Protein AF-A0A453B478-F1 (afdb_monomer)

pLDDT: mean 88.44, std 12.86, range [35.19, 98.25]

InterPro domains:
  IPR011989 Armadillo-like helical [G3DSA:1.25.10.10] (1-272)
  IPR016024 Armadillo-type fold [SSF48371] (8-263)
  IPR040017 Exportin-T [PTHR15952] (1-268)
  IPR045546 Exportin-T, C-terminal domain [PF19282] (1-270)

Structure (mmCIF, N/CA/C/O backbone):
data_AF-A0A453B478-F1
#
_entry.id   AF-A0A453B478-F1
#
loop_
_atom_site.group_PDB
_atom_site.id
_atom_site.type_symbol
_atom_site.label_atom_id
_atom_site.label_alt_id
_atom_site.label_comp_id
_atom_site.label_asym_id
_atom_site.label_entity_id
_atom_site.label_seq_id
_atom_site.pdbx_PDB_ins_code
_atom_site.Cartn_x
_atom_site.Cartn_y
_atom_site.Cartn_z
_atom_site.occupancy
_atom_site.B_iso_or_equiv
_atom_site.auth_seq_id
_atom_site.auth_comp_id
_atom_site.auth_asym_id
_atom_site.auth_atom_id
_atom_site.pdbx_PDB_model_num
ATOM 1 N N . ALA A 1 1 ? -4.319 11.004 20.639 1.00 81.38 1 ALA A N 1
ATOM 2 C CA . ALA A 1 1 ? -4.198 10.958 22.113 1.00 81.38 1 ALA A CA 1
ATOM 3 C C . ALA A 1 1 ? -4.706 9.632 22.678 1.00 81.38 1 ALA A C 1
ATOM 5 O O . ALA A 1 1 ? -3.891 8.879 23.183 1.00 81.38 1 ALA A O 1
ATOM 6 N N . VAL A 1 2 ? -5.995 9.295 22.528 1.00 90.44 2 VAL A N 1
ATOM 7 C CA . VAL A 1 2 ? -6.589 8.065 23.106 1.00 90.44 2 VAL A CA 1
ATOM 8 C C . VAL A 1 2 ? -5.846 6.785 22.712 1.00 90.44 2 VAL A C 1
ATOM 10 O O . VAL A 1 2 ? -5.501 5.998 23.582 1.00 90.44 2 VAL A O 1
ATOM 13 N N . GLY A 1 3 ? -5.526 6.610 21.425 1.00 92.38 3 GLY A N 1
ATOM 14 C CA . GLY A 1 3 ? -4.750 5.454 20.970 1.00 92.38 3 GLY A CA 1
ATOM 15 C C . GLY A 1 3 ? -3.412 5.304 21.696 1.00 92.38 3 GLY A C 1
ATOM 16 O O . GLY A 1 3 ? -3.072 4.208 22.120 1.00 92.38 3 GLY A O 1
ATOM 17 N N . LEU A 1 4 ? -2.676 6.408 21.876 1.00 93.06 4 LEU A N 1
ATOM 18 C CA . LEU A 1 4 ? -1.389 6.405 22.580 1.00 93.06 4 LEU A CA 1
ATOM 19 C C . LEU A 1 4 ? -1.569 6.008 24.043 1.00 93.06 4 LEU A C 1
ATOM 21 O O . LEU A 1 4 ? -0.833 5.164 24.523 1.00 93.06 4 LEU A O 1
ATOM 25 N N . LEU A 1 5 ? -2.579 6.556 24.725 1.00 93.62 5 LEU A N 1
ATOM 26 C CA . LEU A 1 5 ? -2.870 6.209 26.119 1.00 93.62 5 LEU A CA 1
ATOM 27 C C . LEU A 1 5 ? -3.166 4.716 26.300 1.00 93.62 5 LEU A C 1
ATOM 29 O O . LEU A 1 5 ? -2.725 4.122 27.275 1.00 93.62 5 LEU A O 1
ATOM 33 N N . ILE A 1 6 ? -3.894 4.111 25.359 1.00 93.06 6 ILE A N 1
ATOM 34 C CA . ILE A 1 6 ? -4.205 2.677 25.395 1.00 93.06 6 ILE A CA 1
ATOM 35 C C . ILE A 1 6 ? -2.973 1.840 25.033 1.00 93.06 6 ILE A C 1
ATOM 37 O O . ILE A 1 6 ? -2.771 0.779 25.614 1.00 93.06 6 ILE A O 1
ATOM 41 N N . GLY A 1 7 ? -2.150 2.300 24.089 1.00 90.44 7 GLY A N 1
ATOM 42 C CA . GLY A 1 7 ? -0.980 1.575 23.587 1.00 90.44 7 GLY A CA 1
ATOM 43 C C . GLY A 1 7 ? 0.233 1.542 24.525 1.00 90.44 7 GLY A C 1
ATOM 44 O O . GLY A 1 7 ? 1.194 0.841 24.229 1.00 90.44 7 GLY A O 1
ATOM 45 N N . ILE A 1 8 ? 0.202 2.266 25.646 1.00 91.75 8 ILE A N 1
ATOM 46 C CA . ILE A 1 8 ? 1.248 2.251 26.682 1.00 91.75 8 ILE A CA 1
ATOM 47 C C . ILE A 1 8 ? 1.262 0.882 27.393 1.00 91.75 8 ILE A C 1
ATOM 49 O O . ILE A 1 8 ? 0.208 0.369 27.776 1.00 91.75 8 ILE A O 1
ATOM 53 N N . GLU A 1 9 ? 2.441 0.272 27.564 1.00 87.31 9 GLU A N 1
ATOM 54 C CA . GLU A 1 9 ? 2.587 -1.103 28.084 1.00 87.31 9 GLU A CA 1
ATOM 55 C C . GLU A 1 9 ? 2.244 -1.234 29.578 1.00 87.31 9 GLU A C 1
ATOM 57 O O . GLU A 1 9 ? 1.864 -2.314 30.033 1.00 87.31 9 GLU A O 1
ATOM 62 N N . GLU A 1 10 ? 2.311 -0.132 30.323 1.00 90.38 10 GLU A N 1
ATOM 63 C CA . GLU A 1 10 ? 1.945 -0.016 31.735 1.00 90.38 10 GLU A CA 1
ATOM 64 C C . GLU A 1 10 ? 0.441 -0.227 31.976 1.00 90.38 10 GLU A C 1
ATOM 66 O O . GLU A 1 10 ? 0.019 -0.534 33.094 1.00 90.38 10 GLU A O 1
ATOM 71 N N . VAL A 1 11 ? -0.391 -0.090 30.938 1.00 91.00 11 VAL A N 1
ATOM 72 C CA . VAL A 1 11 ? -1.811 -0.439 31.017 1.00 91.00 11 VAL A CA 1
ATOM 73 C C . VAL A 1 11 ? -1.951 -1.962 30.992 1.00 91.00 11 VAL A C 1
ATOM 75 O O . VAL A 1 11 ? -1.422 -2.644 30.111 1.00 91.00 11 VAL A O 1
ATOM 78 N N . SER A 1 12 ? -2.704 -2.514 31.951 1.00 93.94 12 SER A N 1
ATOM 79 C CA . SER A 1 12 ? -2.909 -3.964 32.025 1.00 93.94 12 SER A CA 1
ATOM 80 C C . SER A 1 12 ? -3.562 -4.500 30.738 1.00 93.94 12 SER A C 1
ATOM 82 O O . SER A 1 12 ? -4.408 -3.811 30.153 1.00 93.94 12 SER A O 1
ATOM 84 N N . PRO A 1 13 ? -3.208 -5.719 30.290 1.00 93.44 13 PRO A N 1
ATOM 85 C CA . PRO A 1 13 ? -3.723 -6.280 29.038 1.00 93.44 13 PRO A CA 1
ATOM 86 C C . PRO A 1 13 ? -5.254 -6.281 28.974 1.00 93.44 13 PRO A C 1
ATOM 88 O O . PRO A 1 13 ? -5.836 -5.934 27.948 1.00 93.44 13 PRO A O 1
ATOM 91 N N . GLU A 1 14 ? -5.914 -6.612 30.082 1.00 94.75 14 GLU A N 1
ATOM 92 C CA . GLU A 1 14 ? -7.373 -6.673 30.186 1.00 94.75 14 GLU A CA 1
ATOM 93 C C . GLU A 1 14 ? -7.994 -5.291 29.979 1.00 94.75 14 GLU A C 1
ATOM 95 O O . GLU A 1 14 ? -8.969 -5.153 29.240 1.00 94.75 14 GLU A O 1
ATOM 100 N N . LYS A 1 15 ? -7.397 -4.250 30.575 1.00 95.06 15 LYS A N 1
ATOM 101 C CA . LYS A 1 15 ? -7.851 -2.865 30.410 1.00 95.06 15 LYS A CA 1
ATOM 102 C C . LYS A 1 15 ? -7.620 -2.367 28.988 1.00 95.06 15 LYS A C 1
ATOM 104 O O . LYS A 1 15 ? -8.507 -1.721 28.438 1.00 95.06 15 LYS A O 1
ATOM 109 N N . GLN A 1 16 ? -6.482 -2.695 28.368 1.00 95.50 16 GLN A N 1
ATOM 110 C CA . GLN A 1 16 ? -6.223 -2.341 26.967 1.00 95.50 16 GLN A CA 1
ATOM 111 C C . GLN A 1 16 ? -7.294 -2.937 26.049 1.00 95.50 16 GLN A C 1
ATOM 113 O O . GLN A 1 16 ? -7.889 -2.216 25.249 1.00 95.50 16 GLN A O 1
ATOM 118 N N . VAL A 1 17 ? -7.585 -4.232 26.209 1.00 96.00 17 VAL A N 1
ATOM 119 C CA . VAL A 1 17 ? -8.617 -4.931 25.432 1.00 96.00 17 VAL A CA 1
ATOM 120 C C . VAL A 1 17 ? -9.999 -4.339 25.699 1.00 96.00 17 VAL A C 1
ATOM 122 O O . VAL A 1 17 ? -10.728 -4.068 24.747 1.00 96.00 17 VAL A O 1
ATOM 125 N N . GLN A 1 18 ? -10.360 -4.082 26.957 1.00 96.62 18 GLN A N 1
ATOM 126 C CA . GLN A 1 18 ? -11.656 -3.501 27.314 1.00 96.62 18 GLN A CA 1
ATOM 127 C C . GLN A 1 18 ? -11.847 -2.108 26.697 1.00 96.62 18 GLN A C 1
ATOM 129 O O . GLN A 1 18 ? -12.858 -1.861 26.038 1.00 96.62 18 GLN A O 1
ATOM 134 N N . CYS A 1 19 ? -10.870 -1.210 26.863 1.00 95.69 19 CYS A N 1
ATOM 135 C CA . CYS A 1 19 ? -10.918 0.139 26.302 1.00 95.69 19 CYS A CA 1
ATOM 136 C C . CYS A 1 19 ? -10.959 0.111 24.774 1.00 95.69 19 CYS A C 1
ATOM 138 O O . CYS A 1 19 ? -11.755 0.823 24.163 1.00 95.69 19 CYS A O 1
ATOM 140 N N . LEU A 1 20 ? -10.131 -0.728 24.150 1.00 96.50 20 LEU A N 1
ATOM 141 C CA . LEU A 1 20 ? -10.102 -0.838 22.700 1.00 96.50 20 LEU A CA 1
ATOM 142 C C . LEU A 1 20 ? -11.411 -1.426 22.158 1.00 96.50 20 LEU A C 1
ATOM 144 O O . LEU A 1 20 ? -11.916 -0.942 21.154 1.00 96.50 20 LEU A O 1
ATOM 148 N N . THR A 1 21 ? -12.011 -2.399 22.847 1.00 96.50 21 THR A N 1
ATOM 149 C CA . THR A 1 21 ? -13.313 -2.982 22.475 1.00 96.50 21 THR A CA 1
ATOM 150 C C . THR A 1 21 ? -14.411 -1.924 22.527 1.00 96.50 21 THR A C 1
ATOM 152 O O . THR A 1 21 ? -15.192 -1.795 21.586 1.00 96.50 21 THR A O 1
ATOM 155 N N . ALA A 1 22 ? -14.434 -1.125 23.598 1.00 96.31 22 ALA A N 1
ATOM 156 C CA . ALA A 1 22 ? -15.396 -0.041 23.773 1.00 96.31 22 ALA A CA 1
ATOM 157 C C . ALA A 1 22 ? -15.268 1.062 22.706 1.00 96.31 22 ALA A C 1
ATOM 159 O O . ALA A 1 22 ? -16.231 1.784 22.467 1.00 96.31 22 ALA A O 1
ATOM 160 N N . LEU A 1 23 ? -14.105 1.188 22.056 1.00 95.94 23 LEU A N 1
ATOM 161 C CA . LEU A 1 23 ? -13.869 2.152 20.979 1.00 95.94 23 LEU A CA 1
ATOM 162 C C . LEU A 1 23 ? -14.109 1.567 19.585 1.00 95.94 23 LEU A C 1
ATOM 164 O O . LEU A 1 23 ? -14.777 2.197 18.770 1.00 95.94 23 LEU A O 1
ATOM 168 N N . LEU A 1 24 ? -13.557 0.388 19.290 1.00 97.12 24 LEU A N 1
ATOM 169 C CA . LEU A 1 24 ? -13.604 -0.193 17.948 1.00 97.12 24 LEU A CA 1
ATOM 170 C C . LEU A 1 24 ? -14.996 -0.724 17.608 1.00 97.12 24 LEU A C 1
ATOM 172 O O . LEU A 1 24 ? -15.489 -0.440 16.521 1.00 97.12 24 LEU A O 1
ATOM 176 N N . ASN A 1 25 ? -15.656 -1.443 18.523 1.00 96.69 25 ASN A N 1
ATOM 177 C CA . ASN A 1 25 ? -16.927 -2.102 18.207 1.00 96.69 25 ASN A CA 1
ATOM 178 C C . ASN A 1 25 ? -18.025 -1.112 17.782 1.00 96.69 25 ASN A C 1
ATOM 180 O O . ASN A 1 25 ? -18.650 -1.352 16.750 1.00 96.69 25 ASN A O 1
ATOM 184 N N . PRO A 1 26 ? -18.258 0.017 18.486 1.00 97.75 26 PRO A N 1
ATOM 185 C CA . PRO A 1 26 ? -19.281 0.971 18.060 1.00 97.75 26 PRO A CA 1
ATOM 186 C C . PRO A 1 26 ? -18.978 1.616 16.704 1.00 97.75 26 PRO A C 1
ATOM 188 O O . PRO A 1 26 ? -19.903 1.945 15.966 1.00 97.75 26 PRO A O 1
ATOM 191 N N . LEU A 1 27 ? -17.700 1.816 16.370 1.00 97.69 27 LEU A N 1
ATOM 192 C CA . LEU A 1 27 ? -17.285 2.380 15.085 1.00 97.69 27 LEU A CA 1
ATOM 193 C C . LEU A 1 27 ? -17.453 1.362 13.948 1.00 97.69 27 LEU A C 1
ATOM 195 O O . LEU A 1 27 ? -17.975 1.716 12.892 1.00 97.69 27 LEU A O 1
ATOM 199 N N . CYS A 1 28 ? -17.085 0.098 14.178 1.00 97.75 28 CYS A N 1
ATOM 200 C CA . CYS A 1 28 ? -17.312 -0.989 13.225 1.00 97.75 28 CYS A CA 1
ATOM 201 C C . CYS A 1 28 ? -18.808 -1.200 12.952 1.00 97.75 28 CYS A C 1
ATOM 203 O O . CYS A 1 28 ? -19.215 -1.192 11.796 1.00 97.75 28 CYS A O 1
ATOM 205 N N . HIS A 1 29 ? -19.642 -1.286 13.994 1.00 96.88 29 HIS A N 1
ATOM 206 C CA . HIS A 1 29 ? -21.091 -1.443 13.822 1.00 96.88 29 HIS A CA 1
ATOM 207 C C . HIS A 1 29 ? -21.725 -0.264 13.068 1.00 96.88 29 HIS A C 1
ATOM 209 O O . HIS A 1 29 ? -22.672 -0.447 12.305 1.00 96.88 29 HIS A O 1
ATOM 215 N N . GLN A 1 30 ? -21.215 0.958 13.262 1.00 96.00 30 GLN A N 1
ATOM 216 C CA . GLN A 1 30 ? -21.670 2.111 12.486 1.00 96.00 30 GLN A CA 1
ATOM 217 C C . GLN A 1 30 ? -21.304 1.983 11.008 1.00 96.00 30 GLN A C 1
ATOM 219 O O . GLN A 1 30 ? -22.154 2.271 10.173 1.00 96.00 30 GLN A O 1
ATOM 224 N N . ILE A 1 31 ? -20.093 1.522 10.672 1.00 96.19 31 ILE A N 1
ATOM 225 C CA . ILE A 1 31 ? -19.731 1.222 9.278 1.00 96.19 31 ILE A CA 1
ATOM 226 C C . ILE A 1 31 ? -20.702 0.197 8.690 1.00 96.19 31 ILE A C 1
ATOM 228 O O . ILE A 1 31 ? -21.293 0.468 7.652 1.00 96.19 31 ILE A O 1
ATOM 232 N N . GLU A 1 32 ? -20.910 -0.936 9.359 1.00 95.00 32 GLU A N 1
ATOM 233 C CA . GLU A 1 32 ? -21.768 -2.022 8.868 1.00 95.00 32 GLU A CA 1
ATOM 234 C C . GLU A 1 32 ? -23.216 -1.553 8.652 1.00 95.00 32 GLU A C 1
ATOM 236 O O . GLU A 1 32 ? -23.801 -1.787 7.595 1.00 95.00 32 GLU A O 1
ATOM 241 N N . SER A 1 33 ? -23.777 -0.795 9.599 1.00 92.88 33 SER A N 1
ATOM 242 C CA . SER A 1 33 ? -25.108 -0.184 9.469 1.00 92.88 33 SER A CA 1
ATOM 243 C C . SER A 1 33 ? -25.181 0.801 8.292 1.00 92.88 33 SER A C 1
ATOM 245 O O . SER A 1 33 ? -26.098 0.752 7.465 1.00 92.88 33 SER A O 1
ATOM 247 N N . LEU A 1 34 ? -24.160 1.655 8.157 1.00 91.44 34 LEU A N 1
ATOM 248 C CA . LEU A 1 34 ? -24.007 2.594 7.047 1.00 91.44 34 LEU A CA 1
ATOM 249 C C . LEU A 1 34 ? -23.566 1.926 5.739 1.00 91.44 34 LEU A C 1
ATOM 251 O O . LEU A 1 34 ? -23.485 2.627 4.734 1.00 91.44 34 LEU A O 1
ATOM 255 N N . VAL A 1 35 ? -23.332 0.621 5.690 1.00 89.56 35 VAL A N 1
ATOM 256 C CA . VAL A 1 35 ? -23.177 -0.150 4.451 1.00 89.56 35 VAL A CA 1
ATOM 257 C C . VAL A 1 35 ? -24.520 -0.779 4.083 1.00 89.56 35 VAL A C 1
ATOM 259 O O . VAL A 1 35 ? -25.037 -0.506 3.002 1.00 89.56 35 VAL A O 1
ATOM 262 N N . MET A 1 36 ? -25.159 -1.487 5.019 1.00 84.06 36 MET A N 1
ATOM 263 C CA . MET A 1 36 ? -26.434 -2.189 4.801 1.00 84.06 36 MET A CA 1
ATOM 264 C C . MET A 1 36 ? -27.553 -1.286 4.268 1.00 84.06 36 MET A C 1
ATOM 266 O O . MET A 1 36 ? -28.319 -1.684 3.398 1.00 84.06 36 MET A O 1
ATOM 270 N N . GLY A 1 37 ? -27.645 -0.036 4.728 1.00 68.19 37 GLY A N 1
ATOM 271 C CA . GLY A 1 37 ? -28.682 0.883 4.245 1.00 68.19 37 GLY A CA 1
ATOM 272 C C . GLY A 1 37 ? -28.454 1.457 2.834 1.00 68.19 37 GLY A C 1
ATOM 273 O O . GLY A 1 37 ? -29.112 2.432 2.489 1.00 68.19 37 GLY A O 1
ATOM 274 N N . ALA A 1 38 ? -27.416 1.041 2.085 1.00 59.91 38 ALA A N 1
ATOM 275 C CA . ALA A 1 38 ? -26.958 1.721 0.854 1.00 59.91 38 ALA A CA 1
ATOM 276 C C . ALA A 1 38 ? -27.281 0.996 -0.450 1.00 59.91 38 ALA A C 1
ATOM 278 O O . ALA A 1 38 ? -27.210 1.628 -1.505 1.00 59.91 38 ALA A O 1
ATOM 279 N N . GLU A 1 39 ? -27.631 -0.289 -0.393 1.00 56.25 39 GLU A N 1
ATOM 280 C CA . GLU A 1 39 ? -27.805 -1.129 -1.588 1.00 56.25 39 GLU A CA 1
ATOM 281 C C . GLU A 1 39 ? -28.872 -0.589 -2.568 1.00 56.25 39 GLU A C 1
ATOM 283 O O . GLU A 1 39 ? -28.919 -1.011 -3.718 1.00 56.25 39 GLU A O 1
ATOM 288 N N . ALA A 1 40 ? -29.685 0.393 -2.157 1.00 52.34 40 ALA A N 1
ATOM 289 C CA . ALA A 1 40 ? -30.765 0.962 -2.957 1.00 52.34 40 ALA A CA 1
ATOM 290 C C . ALA A 1 40 ? -30.436 2.242 -3.764 1.00 52.34 40 ALA A C 1
ATOM 292 O O . ALA A 1 40 ? -31.180 2.529 -4.699 1.00 52.34 40 ALA A O 1
ATOM 293 N N . GLN A 1 41 ? -29.410 3.048 -3.431 1.00 53.06 41 GLN A N 1
ATOM 294 C CA . GLN A 1 41 ? -29.287 4.415 -4.009 1.00 53.06 41 GLN A CA 1
ATOM 295 C C . GLN A 1 41 ? -27.884 4.894 -4.421 1.00 53.06 41 GLN A C 1
ATOM 297 O O . GLN A 1 41 ? -27.764 5.981 -4.983 1.00 53.06 41 GLN A O 1
ATOM 302 N N . GLY A 1 42 ? -26.825 4.105 -4.229 1.00 68.56 42 GLY A N 1
ATOM 303 C CA . GLY A 1 42 ? -25.461 4.612 -4.427 1.00 68.56 42 GLY A CA 1
ATOM 304 C C . GLY A 1 42 ? -25.095 5.688 -3.391 1.00 68.56 42 GLY A C 1
ATOM 305 O O . GLY A 1 42 ? -25.941 6.175 -2.641 1.00 68.56 42 G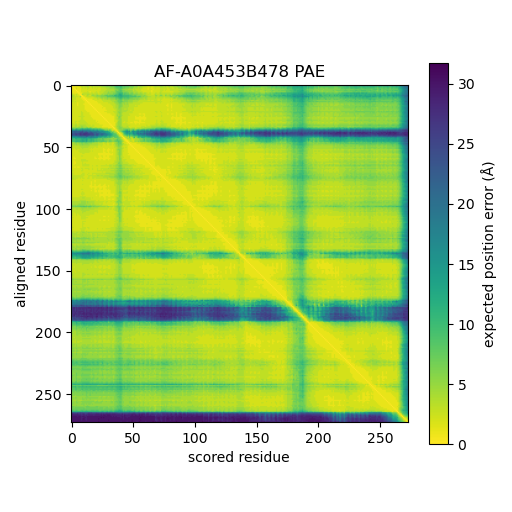LY A O 1
ATOM 306 N N . LEU A 1 43 ? -23.808 6.023 -3.282 1.00 82.06 43 LEU A N 1
ATOM 307 C CA . LEU A 1 43 ? -23.316 6.967 -2.275 1.00 82.06 43 LEU A CA 1
ATOM 308 C C . LEU A 1 43 ? -22.712 8.198 -2.948 1.00 82.06 43 LEU A C 1
ATOM 310 O O . LEU A 1 43 ? -21.660 8.107 -3.574 1.00 82.06 43 LEU A O 1
ATOM 314 N N . GLU A 1 44 ? -23.368 9.346 -2.793 1.00 84.06 44 GLU A N 1
ATOM 315 C CA . GLU A 1 44 ? -22.822 10.633 -3.228 1.00 84.06 44 GLU A CA 1
ATOM 316 C C . GLU A 1 44 ? -21.691 11.075 -2.286 1.00 84.06 44 GLU A C 1
ATOM 318 O O . GLU A 1 44 ? -21.826 10.989 -1.060 1.00 84.06 44 GLU A O 1
ATOM 323 N N . GLU A 1 45 ? -20.577 11.562 -2.842 1.00 84.06 45 GLU A N 1
ATOM 324 C CA . GLU A 1 45 ? -19.372 11.908 -2.070 1.00 84.06 45 GLU A CA 1
ATOM 325 C C . GLU A 1 45 ? -19.608 13.025 -1.041 1.00 84.06 45 GLU A C 1
ATOM 327 O O . GLU A 1 45 ? -19.007 13.022 0.033 1.00 84.06 45 GLU A O 1
ATOM 332 N N . SER A 1 46 ? -20.503 13.962 -1.359 1.00 85.06 46 SER A N 1
ATOM 333 C CA . SER A 1 46 ? -20.891 15.104 -0.521 1.00 85.06 46 SER A CA 1
ATOM 334 C C . SER A 1 46 ? -21.927 14.741 0.551 1.00 85.06 46 SER A C 1
ATOM 336 O O . SER A 1 46 ? -22.239 15.561 1.418 1.00 85.06 46 SER A O 1
ATOM 338 N N . SER A 1 47 ? -22.481 13.524 0.502 1.00 90.25 47 SER A N 1
ATOM 339 C CA . SER A 1 47 ? -23.570 13.135 1.390 1.00 90.25 47 SER A CA 1
ATOM 340 C C . SER A 1 47 ? -23.109 13.097 2.854 1.00 90.25 47 SER A C 1
ATOM 342 O O . SER A 1 47 ? -21.984 12.673 3.147 1.00 90.25 47 SER A O 1
ATOM 344 N N . PRO A 1 48 ? -23.989 13.439 3.817 1.00 89.50 48 PRO A N 1
ATOM 345 C CA . PRO A 1 48 ? -23.685 13.304 5.242 1.00 89.50 48 PRO A CA 1
ATOM 346 C C . PRO A 1 48 ? -23.189 11.900 5.607 1.00 89.50 48 PRO A C 1
ATOM 348 O O . PRO A 1 48 ? -22.291 11.751 6.429 1.00 89.50 48 PRO A O 1
ATOM 351 N N . ARG A 1 49 ? -23.719 10.873 4.933 1.00 90.44 49 ARG A N 1
ATOM 352 C CA . ARG A 1 49 ? -23.316 9.474 5.094 1.00 90.44 49 ARG A CA 1
ATOM 353 C C . ARG A 1 49 ? -21.869 9.224 4.677 1.00 90.44 49 ARG A C 1
ATOM 355 O O . ARG A 1 49 ? -21.132 8.590 5.430 1.00 90.44 49 ARG A O 1
ATOM 362 N N . ALA A 1 50 ? -21.455 9.724 3.512 1.00 91.75 50 ALA A N 1
ATOM 363 C CA . ALA A 1 50 ? -20.071 9.614 3.060 1.00 91.75 50 ALA A CA 1
ATOM 364 C C . ALA A 1 50 ? -19.123 10.327 4.032 1.00 91.75 50 ALA A C 1
ATOM 366 O O . ALA A 1 50 ? -18.103 9.762 4.428 1.00 91.75 50 ALA A O 1
ATOM 367 N N . ILE A 1 51 ? -19.503 11.520 4.498 1.00 93.25 51 ILE A N 1
ATOM 368 C CA . ILE A 1 51 ? -18.738 12.283 5.491 1.00 93.25 51 ILE A CA 1
ATOM 369 C C . ILE A 1 51 ? -18.609 11.504 6.808 1.00 93.25 51 ILE A C 1
ATOM 371 O O . ILE A 1 51 ? -17.509 11.417 7.356 1.00 93.25 51 ILE A O 1
ATOM 375 N N . SER A 1 52 ? -19.686 10.886 7.302 1.00 94.88 52 SER A N 1
ATOM 376 C CA . SER A 1 52 ? -19.635 10.046 8.504 1.00 94.88 52 SER A CA 1
ATOM 377 C C . SER A 1 52 ? -18.703 8.847 8.331 1.00 94.88 52 SER A C 1
ATOM 379 O O . SER A 1 52 ? -17.855 8.611 9.190 1.00 94.88 52 SER A O 1
ATOM 381 N N . LEU A 1 53 ? -18.787 8.125 7.208 1.00 96.44 53 LEU A N 1
ATOM 382 C CA . LEU A 1 53 ? -17.886 7.004 6.915 1.00 96.44 53 LEU A CA 1
ATOM 383 C C . LEU A 1 53 ? -16.417 7.451 6.884 1.00 96.44 53 LEU A C 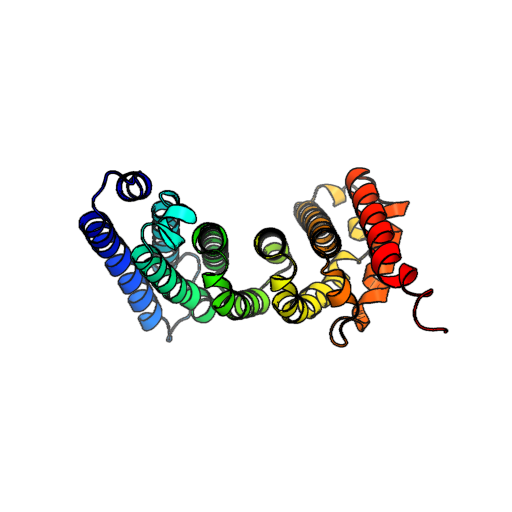1
ATOM 385 O O . LEU A 1 53 ? -15.564 6.819 7.508 1.00 96.44 53 LEU A O 1
ATOM 389 N N . LEU A 1 54 ? -16.126 8.579 6.230 1.00 95.75 54 LEU A N 1
ATOM 390 C CA . LEU A 1 54 ? -14.788 9.175 6.201 1.00 95.75 54 LEU A CA 1
ATOM 391 C C . LEU A 1 54 ? -14.268 9.470 7.609 1.00 95.75 54 LEU A C 1
ATOM 393 O O . LEU A 1 54 ? -13.137 9.111 7.941 1.00 95.75 54 LEU A O 1
ATOM 397 N N . GLN A 1 55 ? -15.086 10.113 8.442 1.00 96.81 55 GLN A N 1
ATOM 398 C CA . GLN A 1 55 ? -14.720 10.466 9.812 1.00 96.81 55 GLN A CA 1
ATOM 399 C C . GLN A 1 55 ? -14.480 9.228 10.677 1.00 96.81 55 GLN A C 1
ATOM 401 O O . GLN A 1 55 ? -13.518 9.212 11.447 1.00 96.81 55 GLN A O 1
ATOM 406 N N . ILE A 1 56 ? -15.288 8.176 10.517 1.00 98.00 56 ILE A N 1
ATOM 407 C CA . ILE A 1 56 ? -15.102 6.914 11.238 1.00 98.00 56 ILE A CA 1
ATOM 408 C C . ILE A 1 56 ? -13.769 6.266 10.847 1.00 98.00 56 ILE A C 1
ATOM 410 O O . ILE A 1 56 ? -12.977 5.933 11.729 1.00 98.00 56 ILE A O 1
ATOM 414 N N . VAL A 1 57 ? -13.463 6.146 9.548 1.00 98.19 57 VAL A N 1
ATOM 415 C CA . VAL A 1 57 ? -12.186 5.568 9.085 1.00 98.19 57 VAL A CA 1
ATOM 416 C C . VAL A 1 57 ? -10.995 6.394 9.584 1.00 98.19 57 VAL A C 1
ATOM 418 O O . VAL A 1 57 ? -9.990 5.836 10.028 1.0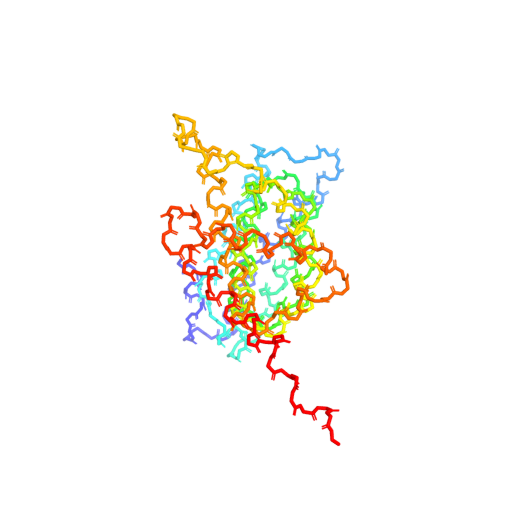0 98.19 57 VAL A O 1
ATOM 421 N N . VAL A 1 58 ? -11.106 7.727 9.587 1.00 97.81 58 VAL A N 1
ATOM 422 C CA . VAL A 1 58 ? -10.076 8.614 10.153 1.00 97.81 58 VAL A CA 1
ATOM 423 C C . VAL A 1 58 ? -9.907 8.385 11.656 1.00 97.81 58 VAL A C 1
ATOM 425 O O . VAL A 1 58 ? -8.772 8.290 12.125 1.00 97.81 58 VAL A O 1
ATOM 428 N N . ALA A 1 59 ? -10.998 8.267 12.413 1.00 97.69 59 ALA A N 1
ATOM 429 C CA . ALA A 1 59 ? -10.951 8.006 13.848 1.00 97.69 59 ALA A CA 1
ATOM 430 C C . ALA A 1 59 ? -10.279 6.660 14.150 1.00 97.69 59 ALA A C 1
ATOM 432 O O . ALA A 1 59 ? -9.358 6.611 14.970 1.00 97.69 59 ALA A O 1
ATOM 433 N N . LEU A 1 60 ? -10.664 5.598 13.433 1.00 98.19 60 LEU A N 1
ATOM 434 C CA . LEU A 1 60 ? -10.031 4.281 13.522 1.00 98.19 60 LEU A CA 1
ATOM 435 C C . LEU A 1 60 ? -8.529 4.379 13.241 1.00 98.19 60 LEU A C 1
ATOM 437 O O . LEU A 1 60 ? -7.717 3.940 14.056 1.00 98.19 60 LEU A O 1
ATOM 441 N N . ASN A 1 61 ? -8.137 5.042 12.149 1.00 97.44 61 ASN A N 1
ATOM 442 C CA . ASN A 1 61 ? -6.728 5.236 11.818 1.00 97.44 61 ASN A CA 1
ATOM 443 C C . ASN A 1 61 ? -5.974 5.963 12.949 1.00 97.44 61 ASN A C 1
ATOM 445 O O . ASN A 1 61 ? -4.931 5.502 13.412 1.00 97.44 61 ASN A O 1
ATOM 449 N N . MET A 1 62 ? -6.531 7.054 13.482 1.00 96.12 62 MET A N 1
ATOM 450 C CA . MET A 1 62 ? -5.912 7.819 14.571 1.00 96.12 62 MET A CA 1
ATOM 451 C C . MET A 1 62 ? -5.776 7.029 15.877 1.00 96.12 62 MET A C 1
ATOM 453 O O . MET A 1 62 ? -4.787 7.211 16.589 1.00 96.12 62 MET A O 1
ATOM 457 N N . VAL A 1 63 ? -6.725 6.145 16.201 1.00 96.44 63 VAL A N 1
ATOM 458 C CA . VAL A 1 63 ? -6.600 5.233 17.350 1.00 96.44 63 VAL A CA 1
ATOM 459 C C . VAL A 1 63 ? -5.437 4.268 17.126 1.00 96.44 63 VAL A C 1
ATOM 461 O O . VAL A 1 63 ? -4.593 4.100 18.006 1.00 96.44 63 VAL A O 1
ATOM 464 N N . THR A 1 64 ? -5.322 3.695 15.927 1.00 96.81 64 THR A N 1
ATOM 465 C CA . THR A 1 64 ? -4.280 2.700 15.631 1.00 96.81 64 THR A CA 1
ATOM 466 C C . THR A 1 64 ? -2.862 3.270 15.637 1.00 96.81 64 THR A C 1
ATOM 468 O O . THR A 1 64 ? -1.910 2.519 15.845 1.00 96.81 64 THR A O 1
ATOM 471 N N . LYS A 1 65 ? -2.686 4.594 15.499 1.00 95.12 65 LYS A N 1
ATOM 472 C CA . LYS A 1 65 ? -1.384 5.280 15.653 1.00 95.12 65 LYS A CA 1
ATOM 473 C C . LYS A 1 65 ? -0.748 5.116 17.037 1.00 95.12 65 LYS A C 1
ATOM 475 O O . LYS A 1 65 ? 0.442 5.354 17.180 1.00 95.12 65 LYS A O 1
ATOM 480 N N . GLY A 1 66 ? -1.522 4.710 18.041 1.00 95.38 66 GLY A N 1
ATOM 481 C CA . GLY A 1 66 ? -1.010 4.443 19.383 1.00 95.38 66 GLY A CA 1
ATOM 482 C C . GLY A 1 66 ? -0.262 3.127 19.561 1.00 95.38 66 GLY A C 1
ATOM 483 O O . GLY A 1 66 ? 0.364 2.923 20.592 1.00 95.38 66 GLY A O 1
ATOM 484 N N . PHE A 1 67 ? -0.342 2.233 18.581 1.00 96.56 67 PHE A N 1
ATOM 485 C CA . PHE A 1 67 ? 0.179 0.876 18.685 1.00 96.56 67 PHE A CA 1
ATOM 486 C C . PHE A 1 67 ? 1.456 0.706 17.859 1.00 96.56 67 PHE A C 1
ATOM 488 O O . PHE A 1 67 ? 1.794 1.536 17.024 1.00 96.56 67 PHE A O 1
ATOM 495 N N . ASN A 1 68 ? 2.191 -0.376 18.062 1.00 95.81 68 ASN A N 1
ATOM 496 C CA . ASN A 1 68 ? 3.311 -0.741 17.199 1.00 95.81 68 ASN A CA 1
ATOM 497 C C . ASN A 1 68 ? 3.292 -2.251 16.957 1.00 95.81 68 ASN A C 1
ATOM 499 O O . ASN A 1 68 ? 2.589 -2.985 17.654 1.00 95.81 68 ASN A O 1
ATOM 503 N N . GLU A 1 69 ? 4.053 -2.710 15.967 1.00 96.75 69 GLU A N 1
ATOM 504 C CA . GLU A 1 69 ? 4.047 -4.116 15.563 1.00 96.75 69 GLU A CA 1
ATOM 505 C C . GLU A 1 69 ? 4.432 -5.062 16.699 1.00 96.75 69 GLU A C 1
ATOM 507 O O . GLU A 1 69 ? 3.743 -6.049 16.936 1.00 96.75 69 GLU A O 1
ATOM 512 N N . ARG A 1 70 ? 5.477 -4.735 17.468 1.00 96.12 70 ARG A N 1
ATOM 513 C CA . ARG A 1 70 ? 5.907 -5.552 18.610 1.00 96.12 70 ARG A CA 1
ATOM 514 C C . ARG A 1 70 ? 4.782 -5.713 19.631 1.00 96.12 70 ARG A C 1
ATOM 516 O O . ARG A 1 70 ? 4.503 -6.829 20.063 1.00 96.12 70 ARG A O 1
ATOM 523 N N . LEU A 1 71 ? 4.128 -4.616 20.002 1.00 94.81 71 LEU A N 1
ATOM 524 C CA . LEU A 1 71 ? 3.035 -4.636 20.966 1.00 94.81 71 LEU A CA 1
ATOM 525 C C . LEU A 1 71 ? 1.892 -5.525 20.475 1.00 94.81 71 LEU A C 1
ATOM 527 O O . LEU A 1 71 ? 1.408 -6.373 21.214 1.00 94.81 71 LEU A O 1
ATOM 531 N N . VAL A 1 72 ? 1.472 -5.334 19.228 1.00 96.44 72 VAL A N 1
ATOM 532 C CA . VAL A 1 72 ? 0.257 -5.939 18.674 1.00 96.44 72 VAL A CA 1
ATOM 533 C C . VAL A 1 72 ? 0.464 -7.396 18.265 1.00 96.44 72 VAL A C 1
ATOM 535 O O . VAL A 1 72 ? -0.462 -8.192 18.389 1.00 96.44 72 VAL A O 1
ATOM 538 N N . MET A 1 73 ? 1.666 -7.758 17.814 1.00 95.81 73 MET A N 1
ATOM 539 C CA . MET A 1 73 ? 1.972 -9.095 17.302 1.00 95.81 73 MET A CA 1
ATOM 540 C C . MET A 1 73 ? 2.638 -10.008 18.332 1.00 95.81 73 MET A C 1
ATOM 542 O O . MET A 1 73 ? 2.479 -11.222 18.242 1.00 95.81 73 MET A O 1
ATOM 546 N N . ILE A 1 74 ? 3.372 -9.450 19.301 1.00 94.56 74 ILE A N 1
ATOM 547 C CA . ILE A 1 74 ? 4.161 -10.229 20.267 1.00 94.56 74 ILE A CA 1
ATOM 548 C C . ILE A 1 74 ? 3.594 -10.062 21.676 1.00 94.56 74 ILE A C 1
ATOM 550 O O . ILE A 1 74 ? 3.180 -11.040 22.293 1.00 94.56 74 ILE A O 1
ATOM 554 N N . SER A 1 75 ? 3.548 -8.831 22.191 1.00 94.25 75 SER A N 1
ATOM 555 C CA . SER A 1 75 ? 3.193 -8.590 23.597 1.00 94.25 75 SER A CA 1
ATOM 556 C C . SER A 1 75 ? 1.700 -8.810 23.886 1.00 94.25 75 SER A C 1
ATOM 558 O O . SER A 1 75 ? 1.332 -9.268 24.968 1.00 94.25 75 SER A O 1
ATOM 560 N N . ARG A 1 76 ? 0.826 -8.441 22.941 1.00 94.31 76 ARG A N 1
ATOM 561 C CA . ARG A 1 76 ? -0.639 -8.384 23.089 1.00 94.31 76 ARG A CA 1
ATOM 562 C C . ARG A 1 76 ? -1.357 -8.881 21.816 1.00 94.31 76 ARG A C 1
ATOM 564 O O . ARG A 1 76 ? -2.103 -8.115 21.204 1.00 94.31 76 ARG A O 1
ATOM 571 N N . PRO A 1 77 ? -1.212 -10.160 21.427 1.00 95.38 77 PRO A N 1
ATOM 572 C CA . PRO A 1 77 ? -1.765 -10.695 20.173 1.00 95.38 77 PRO A CA 1
ATOM 573 C C . PRO A 1 77 ? -3.288 -10.531 20.036 1.00 95.38 77 PRO A C 1
ATOM 575 O O . PRO A 1 77 ? -3.799 -10.359 18.930 1.00 95.38 77 PRO A O 1
ATOM 578 N N . THR A 1 78 ? -4.028 -10.510 21.148 1.00 96.25 78 THR A N 1
ATOM 579 C CA . THR A 1 78 ? -5.476 -10.242 21.154 1.00 96.25 78 THR A CA 1
ATOM 580 C C . THR A 1 78 ? -5.816 -8.886 20.532 1.00 96.25 78 THR A C 1
ATOM 582 O O . THR A 1 78 ? -6.799 -8.779 19.801 1.00 96.25 78 THR A O 1
ATOM 585 N N . ILE A 1 79 ? -4.983 -7.862 20.754 1.00 96.69 79 ILE A N 1
ATOM 586 C CA . ILE A 1 79 ? -5.143 -6.547 20.121 1.00 96.69 79 ILE A CA 1
ATOM 587 C C . ILE A 1 79 ? -4.955 -6.673 18.605 1.00 96.69 79 ILE A C 1
ATOM 589 O O . ILE A 1 79 ? -5.746 -6.114 17.850 1.00 96.69 79 ILE A O 1
ATOM 593 N N . GLY A 1 80 ? -3.978 -7.461 18.145 1.00 96.81 80 GLY A N 1
ATOM 594 C CA . GLY A 1 80 ? -3.770 -7.722 16.716 1.00 96.81 80 GLY A CA 1
ATOM 595 C C . GLY A 1 80 ? -4.969 -8.375 16.052 1.00 96.81 80 GLY A C 1
ATOM 596 O O . GLY A 1 80 ? -5.387 -7.947 14.978 1.00 96.81 80 GLY A O 1
ATOM 597 N N . VAL A 1 81 ? -5.598 -9.334 16.732 1.00 96.69 81 VAL A N 1
ATOM 598 C CA . VAL A 1 81 ? -6.843 -9.954 16.260 1.00 96.69 81 VAL A CA 1
ATOM 599 C C . VAL A 1 81 ? -7.972 -8.926 16.148 1.00 96.69 81 VAL A C 1
ATOM 601 O O . VAL A 1 81 ? -8.703 -8.935 15.160 1.00 96.69 81 VAL A O 1
ATOM 604 N N . MET A 1 82 ? -8.117 -8.022 17.121 1.00 97.56 82 MET A N 1
ATOM 605 C CA . MET A 1 82 ? -9.135 -6.964 17.068 1.00 97.56 82 MET A CA 1
ATOM 606 C C . MET A 1 82 ? -8.892 -5.993 15.909 1.00 97.56 82 MET A C 1
ATOM 608 O O . MET A 1 82 ? -9.820 -5.693 15.164 1.00 97.56 82 MET A O 1
ATOM 612 N N . LEU A 1 83 ? -7.648 -5.550 15.714 1.00 97.75 83 LEU A N 1
ATOM 613 C CA . LEU A 1 83 ? -7.287 -4.633 14.631 1.00 97.75 83 LEU A CA 1
ATOM 614 C C . LEU A 1 83 ? -7.442 -5.275 13.251 1.00 97.75 83 LEU A C 1
ATOM 616 O O . LEU A 1 83 ? -7.910 -4.617 12.325 1.00 97.75 83 LEU A O 1
ATOM 620 N N . LYS A 1 84 ? -7.134 -6.570 13.123 1.00 96.94 84 LYS A N 1
ATOM 621 C CA . LYS A 1 84 ? -7.401 -7.333 11.901 1.00 96.94 84 LYS A CA 1
ATOM 622 C C . LYS A 1 84 ? -8.898 -7.405 11.588 1.00 96.94 84 LYS A C 1
ATOM 624 O O . LYS A 1 84 ? -9.285 -7.121 10.463 1.00 96.94 84 LYS A O 1
ATOM 629 N N . LYS A 1 85 ? -9.747 -7.679 12.585 1.00 97.00 85 LYS A N 1
ATOM 630 C CA . LYS A 1 85 ? -11.211 -7.645 12.405 1.00 97.00 85 LYS A CA 1
ATOM 631 C C . LYS A 1 85 ? -11.704 -6.260 11.982 1.00 97.00 85 LYS A C 1
ATOM 633 O O . LYS A 1 85 ? -12.556 -6.145 11.111 1.00 97.00 85 LYS A O 1
ATOM 638 N N . THR A 1 86 ? -11.158 -5.199 12.574 1.00 98.06 86 THR A N 1
ATOM 639 C CA . THR A 1 86 ? -11.469 -3.822 12.166 1.00 98.06 86 THR A CA 1
ATOM 640 C C . THR A 1 86 ? -11.042 -3.546 10.726 1.00 98.06 86 THR A C 1
ATOM 642 O O . THR A 1 86 ? -11.784 -2.892 9.997 1.00 98.06 86 THR A O 1
ATOM 645 N N . LEU A 1 87 ? -9.887 -4.056 10.291 1.00 97.81 87 LEU A N 1
ATOM 646 C CA . LEU A 1 87 ? -9.475 -3.982 8.891 1.00 97.81 87 LEU A CA 1
ATOM 647 C C . LEU A 1 87 ? -10.477 -4.667 7.967 1.00 97.81 87 LEU A C 1
ATOM 649 O O . LEU A 1 87 ? -10.864 -4.053 6.977 1.00 97.81 87 LEU A O 1
ATOM 653 N N . ASP A 1 88 ? -10.939 -5.869 8.304 1.00 96.06 88 ASP A N 1
ATOM 654 C CA . ASP A 1 88 ? -11.927 -6.582 7.490 1.00 96.06 88 ASP A CA 1
ATOM 655 C C . ASP A 1 88 ? -13.211 -5.750 7.301 1.00 96.06 88 ASP A C 1
ATOM 657 O O . ASP A 1 88 ? -13.696 -5.622 6.178 1.00 96.06 88 ASP A O 1
ATOM 661 N N . VAL A 1 89 ? -13.705 -5.098 8.363 1.00 97.00 89 VAL A N 1
ATOM 662 C CA . VAL A 1 89 ? -14.870 -4.193 8.297 1.00 97.00 89 VAL A CA 1
ATOM 663 C C . VAL A 1 89 ? -14.592 -2.969 7.419 1.00 97.00 89 VAL A C 1
ATOM 665 O O . VAL A 1 89 ? -15.402 -2.615 6.566 1.00 97.00 89 VAL A O 1
ATOM 668 N N . VAL A 1 90 ? -13.433 -2.322 7.573 1.00 97.31 90 VAL A N 1
ATOM 669 C CA . VAL A 1 90 ? -13.070 -1.142 6.766 1.00 97.31 90 VAL A CA 1
ATOM 670 C C . VAL A 1 90 ? -12.911 -1.504 5.284 1.00 97.31 90 VAL A C 1
ATOM 672 O O . VAL A 1 90 ? -13.279 -0.709 4.419 1.00 97.31 90 VAL A O 1
ATOM 675 N N . LEU A 1 91 ? -12.411 -2.700 4.961 1.00 95.25 91 LEU A N 1
ATOM 676 C CA . LEU A 1 91 ? -12.244 -3.152 3.577 1.00 95.25 91 LEU A CA 1
ATOM 677 C C . LEU A 1 91 ? -13.571 -3.373 2.841 1.00 95.25 91 LEU A C 1
ATOM 679 O O . LEU A 1 91 ? -13.607 -3.214 1.620 1.00 95.25 91 LEU A O 1
ATOM 683 N N . GLN A 1 92 ? -14.671 -3.644 3.551 1.00 93.81 92 GLN A N 1
ATOM 684 C CA . GLN A 1 92 ? -16.008 -3.733 2.943 1.00 93.81 92 GLN A CA 1
ATOM 685 C C . GLN A 1 92 ? -16.428 -2.428 2.251 1.00 93.81 92 GLN A C 1
ATOM 687 O O . GLN A 1 92 ? -17.223 -2.452 1.309 1.00 93.81 92 GLN A O 1
ATOM 692 N N . LEU A 1 93 ? -15.861 -1.287 2.658 1.00 93.81 93 LEU A N 1
ATOM 693 C CA . LEU A 1 93 ? -16.131 0.014 2.045 1.00 93.81 93 LEU A CA 1
ATOM 694 C C . LEU A 1 93 ? -15.642 0.097 0.596 1.00 93.81 93 LEU A C 1
ATOM 696 O O . LEU A 1 93 ? -16.273 0.778 -0.207 1.00 93.81 93 LEU A O 1
ATOM 700 N N . LEU A 1 94 ? -14.562 -0.611 0.243 1.00 91.62 94 LEU A N 1
ATOM 701 C CA . LEU A 1 94 ? -14.069 -0.657 -1.139 1.00 91.62 94 LEU A CA 1
ATOM 702 C C . LEU A 1 94 ? -15.032 -1.400 -2.066 1.00 91.62 94 LEU A C 1
ATOM 704 O O . LEU A 1 94 ? -15.128 -1.063 -3.240 1.00 91.62 94 LEU A O 1
ATOM 708 N N . VAL A 1 95 ? -15.741 -2.395 -1.529 1.00 89.69 95 VAL A N 1
ATOM 709 C CA . VAL A 1 95 ? -16.723 -3.194 -2.273 1.00 89.69 95 VAL A CA 1
ATOM 710 C C . VAL A 1 95 ? -18.060 -2.464 -2.362 1.00 89.69 95 VAL A C 1
ATOM 712 O O . VAL A 1 95 ? -18.693 -2.454 -3.411 1.00 89.69 95 VAL A O 1
ATOM 715 N N . SER A 1 96 ? -18.480 -1.836 -1.264 1.00 90.25 96 SER A N 1
ATOM 716 C CA . SER A 1 96 ? -19.801 -1.205 -1.153 1.00 90.25 96 SER A CA 1
ATOM 717 C C . SER A 1 96 ? -19.852 0.166 -1.823 1.00 90.25 96 SER A C 1
ATOM 719 O O . SER A 1 96 ? -20.873 0.554 -2.387 1.00 90.25 96 SER A O 1
ATOM 721 N N . PHE A 1 97 ? -18.745 0.912 -1.772 1.00 90.06 97 PHE A N 1
ATOM 722 C CA . PHE A 1 97 ? -18.653 2.284 -2.274 1.00 90.06 97 PHE A CA 1
ATOM 723 C C . PHE A 1 97 ? -17.430 2.486 -3.175 1.00 90.06 97 PHE A C 1
ATOM 725 O O . PHE A 1 97 ? -16.634 3.403 -2.948 1.00 90.06 97 PHE A O 1
ATOM 732 N N . PRO A 1 98 ? -17.269 1.661 -4.223 1.00 86.88 98 PRO A N 1
ATOM 733 C CA . PRO A 1 98 ? -16.070 1.673 -5.045 1.00 86.88 98 PRO A CA 1
ATOM 734 C C . PRO A 1 98 ? -15.834 3.010 -5.752 1.00 86.88 98 PRO A C 1
ATOM 736 O O . PRO A 1 98 ? -14.690 3.350 -6.024 1.00 86.88 98 PRO A O 1
ATOM 739 N N . ASN A 1 99 ? -16.889 3.787 -6.011 1.00 85.69 99 ASN A N 1
ATOM 740 C CA . ASN A 1 99 ? -16.819 5.051 -6.746 1.00 85.69 99 ASN A CA 1
ATOM 741 C C . ASN A 1 99 ? -16.500 6.273 -5.871 1.00 85.69 99 ASN A C 1
ATOM 743 O O . ASN A 1 99 ? -16.156 7.313 -6.416 1.00 85.69 99 ASN A O 1
ATOM 747 N N . VAL A 1 100 ? -16.539 6.159 -4.537 1.00 89.62 100 VAL A N 1
ATOM 748 C CA . VAL A 1 100 ? -16.327 7.302 -3.630 1.00 89.62 100 VAL A CA 1
ATOM 749 C C . VAL A 1 100 ? -14.836 7.497 -3.363 1.00 89.62 100 VAL A C 1
ATOM 751 O O . VAL A 1 100 ? -14.242 6.853 -2.490 1.00 89.62 100 VAL A O 1
ATOM 754 N N . ARG A 1 101 ? -14.207 8.405 -4.111 1.00 89.69 101 ARG A N 1
ATOM 755 C CA . ARG A 1 101 ? -12.749 8.585 -4.124 1.00 89.69 101 ARG A CA 1
ATOM 756 C C . ARG A 1 101 ? -12.166 9.026 -2.777 1.00 89.69 101 ARG A C 1
ATOM 758 O O . ARG A 1 101 ? -11.189 8.407 -2.336 1.00 89.69 101 ARG A O 1
ATOM 765 N N . PRO A 1 102 ? -12.750 10.004 -2.051 1.00 92.12 102 PRO A N 1
ATOM 766 C CA . PRO A 1 102 ? -12.261 10.369 -0.724 1.00 92.12 102 PRO A CA 1
ATOM 767 C C . PRO A 1 102 ? -12.240 9.176 0.236 1.00 92.12 102 PRO A C 1
ATOM 769 O O . PRO A 1 102 ? -11.333 9.061 1.063 1.00 92.12 102 PRO A O 1
ATOM 772 N N . LEU A 1 103 ? -13.220 8.271 0.119 1.00 93.12 103 LEU A N 1
ATOM 773 C CA . LEU A 1 103 ? -13.338 7.109 0.992 1.00 93.12 103 LEU A CA 1
ATOM 774 C C . LEU A 1 103 ? -12.256 6.081 0.678 1.00 93.12 103 LEU A C 1
ATOM 776 O O . LEU A 1 103 ? -11.566 5.647 1.602 1.00 93.12 103 LEU A O 1
ATOM 780 N N . ARG A 1 104 ? -12.025 5.782 -0.609 1.00 92.88 104 ARG A N 1
ATOM 781 C CA . ARG A 1 104 ? -10.895 4.943 -1.047 1.00 92.88 104 ARG A CA 1
ATOM 782 C C . ARG A 1 104 ? -9.569 5.461 -0.491 1.00 92.88 104 ARG A C 1
ATOM 784 O O . ARG A 1 104 ? -8.821 4.687 0.099 1.00 92.88 104 ARG A O 1
ATOM 791 N N . SER A 1 105 ? -9.315 6.768 -0.584 1.00 93.50 105 SER A N 1
ATOM 792 C CA . SER A 1 105 ? -8.093 7.389 -0.046 1.00 93.50 105 SER A CA 1
ATOM 793 C C . SER A 1 105 ? -7.936 7.163 1.468 1.00 93.50 105 SER A C 1
ATOM 795 O O . SER A 1 105 ? -6.852 6.817 1.948 1.00 93.50 105 SER A O 1
ATOM 797 N N . LYS A 1 106 ? -9.020 7.270 2.255 1.00 96.00 106 LYS A N 1
ATOM 798 C CA . LYS A 1 106 ? -8.964 6.970 3.700 1.00 96.00 106 LYS A CA 1
ATOM 799 C C . LYS A 1 106 ? -8.756 5.487 3.993 1.00 96.00 106 LYS A C 1
ATOM 801 O O . LYS A 1 106 ? -8.022 5.175 4.930 1.00 96.00 106 LYS A O 1
ATOM 806 N N . VAL A 1 107 ? -9.324 4.591 3.187 1.00 96.19 107 VAL A N 1
ATOM 807 C CA . VAL A 1 107 ? -9.070 3.149 3.305 1.00 96.19 107 VAL A CA 1
ATOM 808 C C . VAL A 1 107 ? -7.613 2.814 2.972 1.00 96.19 107 VAL A C 1
ATOM 810 O O . VAL A 1 107 ? -6.995 2.069 3.727 1.00 96.19 107 VAL A O 1
ATOM 813 N N . ILE A 1 108 ? -7.019 3.409 1.929 1.00 95.94 108 ILE A N 1
ATOM 814 C CA . ILE A 1 108 ? -5.585 3.252 1.608 1.00 95.94 108 ILE A CA 1
ATOM 815 C C . ILE A 1 108 ? -4.717 3.721 2.784 1.00 95.94 108 ILE A C 1
ATOM 817 O O . ILE A 1 108 ? -3.811 3.010 3.217 1.00 95.94 108 ILE A O 1
ATOM 821 N N . SER A 1 109 ? -5.028 4.884 3.368 1.00 96.88 109 SER A N 1
ATOM 822 C CA . SER A 1 109 ? -4.317 5.387 4.552 1.00 96.88 109 SER A CA 1
ATOM 823 C C . SER A 1 109 ? -4.427 4.441 5.755 1.00 96.88 109 SER A C 1
ATOM 825 O O . SER A 1 109 ? -3.458 4.266 6.496 1.00 96.88 109 SER A O 1
ATOM 827 N N . PHE A 1 110 ? -5.588 3.811 5.950 1.00 98.00 110 PHE A N 1
ATOM 828 C CA . PHE A 1 110 ? -5.780 2.809 6.995 1.00 98.00 110 PHE A CA 1
ATOM 829 C C . PHE A 1 110 ? -5.006 1.514 6.699 1.00 98.00 110 PHE A C 1
ATOM 831 O O . PHE A 1 110 ? -4.350 0.977 7.590 1.00 98.00 110 PHE A O 1
ATOM 838 N N . LEU A 1 111 ? -5.002 1.051 5.445 1.00 97.56 111 LEU A N 1
ATOM 839 C CA . LEU A 1 111 ? -4.227 -0.106 4.987 1.00 97.56 111 LEU A CA 1
ATOM 840 C C . LEU A 1 111 ? -2.730 0.073 5.228 1.00 97.56 111 LEU A C 1
ATOM 842 O O . LEU A 1 111 ? -2.104 -0.824 5.790 1.00 97.56 111 LEU A O 1
ATOM 846 N N . HIS A 1 112 ? -2.178 1.241 4.890 1.00 97.94 112 HIS A N 1
ATOM 847 C CA . HIS A 1 112 ? -0.785 1.575 5.185 1.00 97.94 112 HIS A CA 1
ATOM 848 C C . HIS A 1 112 ? -0.442 1.361 6.659 1.00 97.94 112 HIS A C 1
ATOM 850 O O . HIS A 1 112 ? 0.603 0.797 6.999 1.00 97.94 112 HIS A O 1
ATOM 856 N N . ARG A 1 113 ? -1.346 1.796 7.541 1.00 97.88 113 ARG A N 1
ATOM 857 C CA . ARG A 1 113 ? -1.167 1.664 8.980 1.00 97.88 113 ARG A CA 1
ATOM 858 C C . ARG A 1 113 ? -1.296 0.216 9.447 1.00 97.88 113 ARG A C 1
ATOM 860 O O . ARG A 1 113 ? -0.533 -0.211 10.310 1.00 97.88 113 ARG A O 1
ATOM 867 N N . MET A 1 114 ? -2.224 -0.550 8.878 1.00 98.25 114 MET A N 1
ATOM 868 C CA . MET A 1 114 ? -2.386 -1.967 9.209 1.00 98.25 114 MET A CA 1
ATOM 869 C C . MET A 1 114 ? -1.192 -2.806 8.749 1.00 98.25 114 MET A C 1
ATOM 871 O O . MET A 1 114 ? -0.731 -3.648 9.511 1.00 98.25 114 MET A O 1
ATOM 875 N N . ILE A 1 115 ? -0.632 -2.534 7.567 1.00 97.81 115 ILE A N 1
ATOM 876 C CA . ILE A 1 115 ? 0.608 -3.169 7.084 1.00 97.81 115 ILE A CA 1
ATOM 877 C C . ILE A 1 115 ? 1.761 -2.932 8.061 1.00 97.81 115 ILE A C 1
ATOM 879 O O . ILE A 1 115 ? 2.526 -3.848 8.367 1.00 97.81 115 ILE A O 1
ATOM 883 N N . GLU A 1 116 ? 1.869 -1.708 8.578 1.00 97.38 116 GLU A N 1
ATOM 884 C CA . GLU A 1 116 ? 2.926 -1.330 9.511 1.00 97.38 116 GLU A CA 1
ATOM 885 C C . GLU A 1 116 ? 2.844 -2.107 10.833 1.00 97.38 116 GLU A C 1
ATOM 887 O O . GLU A 1 116 ? 3.864 -2.617 11.292 1.00 97.38 116 GLU A O 1
ATOM 892 N N . ILE A 1 117 ? 1.651 -2.215 11.434 1.00 97.25 117 ILE A N 1
ATOM 893 C CA . ILE A 1 117 ? 1.488 -2.758 12.796 1.00 97.25 117 ILE A CA 1
ATOM 894 C C . ILE A 1 117 ? 1.085 -4.235 12.862 1.00 97.25 117 ILE A C 1
ATOM 896 O O . ILE A 1 117 ? 1.257 -4.847 13.909 1.00 97.25 117 ILE A O 1
ATOM 900 N N . LEU A 1 118 ? 0.521 -4.809 11.798 1.00 97.44 118 LEU A N 1
ATOM 901 C CA . LEU A 1 118 ? 0.126 -6.225 11.761 1.00 97.44 118 LEU A CA 1
ATOM 902 C C . LEU A 1 118 ? 1.153 -7.109 11.044 1.00 97.44 118 LEU A C 1
ATOM 904 O O . LEU A 1 118 ? 1.081 -8.340 11.142 1.00 97.44 118 LEU A O 1
ATOM 908 N N . GLY A 1 119 ? 2.096 -6.501 10.318 1.00 94.69 119 GLY A N 1
ATOM 909 C CA . GLY A 1 119 ? 3.166 -7.211 9.630 1.00 94.69 119 GLY A CA 1
ATOM 910 C C . GLY A 1 119 ? 2.636 -8.337 8.745 1.00 94.69 119 GLY A C 1
ATOM 911 O O . GLY A 1 119 ? 1.657 -8.179 8.018 1.00 94.69 119 GLY A O 1
ATOM 912 N N . ILE A 1 120 ? 3.275 -9.505 8.809 1.00 92.69 120 ILE A N 1
ATOM 913 C CA . ILE A 1 120 ? 2.975 -10.640 7.920 1.00 92.69 120 ILE A CA 1
ATOM 914 C C . ILE A 1 120 ? 1.521 -11.135 8.027 1.00 92.69 120 ILE A C 1
ATOM 916 O O . ILE A 1 120 ? 0.980 -11.701 7.080 1.00 92.69 120 ILE A O 1
ATOM 920 N N . SER A 1 121 ? 0.851 -10.894 9.161 1.00 93.62 121 SER A N 1
ATOM 921 C CA . SER A 1 121 ? -0.506 -11.399 9.415 1.00 93.62 121 SER A CA 1
ATOM 922 C C . SER A 1 121 ? -1.592 -10.748 8.546 1.00 93.62 121 SER A C 1
ATOM 924 O O . SER A 1 121 ? -2.707 -11.284 8.456 1.00 93.62 121 SER A O 1
ATOM 926 N N . VAL A 1 122 ? -1.258 -9.623 7.897 1.00 95.00 122 VAL A N 1
ATOM 927 C CA . VAL A 1 122 ? -2.121 -8.889 6.963 1.00 95.00 122 VAL A CA 1
ATOM 928 C C . VAL A 1 122 ? -1.965 -9.363 5.510 1.00 95.00 122 VAL A C 1
ATOM 930 O O . VAL A 1 122 ? -2.833 -9.095 4.687 1.00 95.00 122 VAL A O 1
ATOM 933 N N . LEU A 1 123 ? -0.920 -10.136 5.173 1.00 92.25 123 LEU A N 1
ATOM 934 C CA . LEU A 1 123 ? -0.709 -10.623 3.801 1.00 92.25 123 LEU A CA 1
ATOM 935 C C . LEU A 1 123 ? -1.932 -11.325 3.185 1.00 92.25 123 LEU A C 1
ATOM 937 O O . LEU A 1 123 ? -2.231 -11.032 2.031 1.00 92.25 123 LEU A O 1
ATOM 941 N N . PRO A 1 124 ? -2.690 -12.184 3.900 1.00 91.88 124 PRO A N 1
ATOM 942 C CA . PRO A 1 124 ? -3.834 -12.869 3.298 1.00 91.88 124 PRO A CA 1
ATOM 943 C C . PRO A 1 124 ? -4.952 -11.938 2.803 1.00 91.88 124 PRO A C 1
ATOM 945 O O . PRO A 1 124 ? -5.662 -12.298 1.868 1.00 91.88 124 PRO A O 1
ATOM 948 N N . CYS A 1 125 ? -5.126 -10.751 3.402 1.00 90.06 125 CYS A N 1
ATOM 949 C CA . CYS A 1 125 ? -6.185 -9.815 3.005 1.00 90.06 125 CYS A CA 1
ATOM 950 C C . CYS A 1 125 ? -5.728 -8.782 1.961 1.00 90.06 125 CYS A C 1
ATOM 952 O O . CYS A 1 125 ? -6.566 -8.236 1.242 1.00 90.06 125 CYS A O 1
ATOM 954 N N . ILE A 1 126 ? -4.418 -8.534 1.832 1.00 92.88 126 ILE A N 1
ATOM 955 C CA . ILE A 1 126 ? -3.867 -7.540 0.896 1.00 92.88 126 ILE A CA 1
ATOM 956 C C . ILE A 1 126 ? -4.286 -7.798 -0.563 1.00 92.88 126 ILE A C 1
ATOM 958 O O . ILE A 1 126 ? -4.788 -6.858 -1.177 1.00 92.88 126 ILE A O 1
ATOM 962 N N . PRO A 1 127 ? -4.157 -9.012 -1.142 1.00 91.69 127 PRO A N 1
ATOM 963 C CA . PRO A 1 127 ? -4.509 -9.242 -2.546 1.00 91.69 127 PRO A CA 1
ATOM 964 C C . PRO A 1 127 ? -5.957 -8.872 -2.872 1.00 91.69 127 PRO A C 1
ATOM 966 O O . PRO A 1 127 ? -6.238 -8.284 -3.912 1.00 91.69 127 PRO A O 1
ATOM 969 N N . ILE A 1 128 ? -6.883 -9.174 -1.957 1.00 90.31 128 ILE A N 1
ATOM 970 C CA . ILE A 1 128 ? -8.304 -8.854 -2.123 1.00 90.31 128 ILE A CA 1
ATOM 971 C C . ILE A 1 128 ? -8.493 -7.334 -2.140 1.00 90.31 128 ILE A C 1
ATOM 973 O O . ILE A 1 128 ? -9.149 -6.814 -3.040 1.00 90.31 128 ILE A O 1
ATOM 977 N N . ALA A 1 129 ? -7.878 -6.622 -1.193 1.00 93.00 129 ALA A N 1
ATOM 978 C CA . ALA A 1 129 ? -7.948 -5.166 -1.126 1.00 93.00 129 ALA A CA 1
ATOM 979 C C . ALA A 1 129 ? -7.349 -4.495 -2.375 1.00 93.00 129 ALA A C 1
ATOM 981 O O . ALA A 1 129 ? -7.970 -3.602 -2.947 1.00 93.00 129 ALA A O 1
ATOM 982 N N . LEU A 1 130 ? -6.178 -4.949 -2.834 1.00 93.81 130 LEU A N 1
ATOM 983 C CA . LEU A 1 130 ? -5.512 -4.385 -4.011 1.00 93.81 130 LEU A CA 1
ATOM 984 C C . LEU A 1 130 ? -6.327 -4.590 -5.289 1.00 93.81 130 LEU A C 1
ATOM 986 O O . LEU A 1 130 ? -6.449 -3.655 -6.077 1.00 93.81 130 LEU A O 1
ATOM 990 N N . ARG A 1 131 ? -6.937 -5.769 -5.475 1.00 90.12 131 ARG A N 1
ATOM 991 C CA . ARG A 1 131 ? -7.831 -6.010 -6.617 1.00 90.12 131 ARG A CA 1
ATOM 992 C C . ARG A 1 131 ? -9.002 -5.035 -6.625 1.00 90.12 131 ARG A C 1
ATOM 994 O O . ARG A 1 131 ? -9.265 -4.447 -7.665 1.00 90.12 131 ARG A O 1
ATOM 1001 N N . GLN A 1 132 ? -9.648 -4.806 -5.479 1.00 90.06 132 GLN A N 1
ATOM 1002 C CA . GLN A 1 132 ? -10.750 -3.840 -5.376 1.00 90.06 132 GLN A CA 1
ATOM 1003 C C . GLN A 1 132 ? -10.298 -2.405 -5.670 1.00 90.06 132 GLN A C 1
ATOM 1005 O O . GLN A 1 132 ? -10.979 -1.679 -6.395 1.00 90.06 132 GLN A O 1
ATOM 1010 N N . LEU A 1 133 ? -9.124 -2.011 -5.165 1.00 91.12 133 LEU A N 1
ATOM 1011 C CA . LEU A 1 133 ? -8.545 -0.698 -5.450 1.00 91.12 133 LEU A CA 1
ATOM 1012 C C . LEU A 1 133 ? -8.278 -0.502 -6.945 1.00 91.12 133 LEU A C 1
ATOM 1014 O O . LEU A 1 133 ? -8.518 0.590 -7.446 1.00 91.12 133 LEU A O 1
ATOM 1018 N N . LEU A 1 134 ? -7.838 -1.543 -7.659 1.00 88.12 134 LEU A N 1
ATOM 1019 C CA . LEU A 1 134 ? -7.542 -1.474 -9.092 1.00 88.12 134 LEU A CA 1
ATOM 1020 C C . LEU A 1 134 ? -8.781 -1.316 -9.984 1.00 88.12 134 LEU A C 1
ATOM 1022 O O . LEU A 1 134 ? -8.661 -0.693 -11.044 1.00 88.12 134 LEU A O 1
ATOM 1026 N N . VAL A 1 135 ? -9.952 -1.830 -9.573 1.00 83.94 135 VAL A N 1
ATOM 1027 C CA . VAL A 1 135 ? -11.185 -1.770 -10.389 1.00 83.94 135 VAL A CA 1
ATOM 1028 C C . VAL A 1 135 ? -11.569 -0.325 -10.725 1.00 83.94 135 VAL A C 1
ATOM 1030 O O . VAL A 1 135 ? -11.928 -0.042 -11.862 1.00 83.94 135 VAL A O 1
ATOM 1033 N N . HIS A 1 136 ? -11.433 0.597 -9.767 1.00 74.50 136 HIS A N 1
ATOM 1034 C CA . HIS A 1 136 ? -11.855 2.002 -9.901 1.00 74.50 136 HIS A CA 1
ATOM 1035 C C . HIS A 1 136 ? -10.679 2.977 -9.769 1.00 74.50 136 HIS A C 1
ATOM 1037 O O . HIS A 1 136 ? -10.831 4.104 -9.303 1.00 74.50 136 HIS A O 1
ATOM 1043 N N . ASN A 1 137 ? -9.480 2.519 -10.1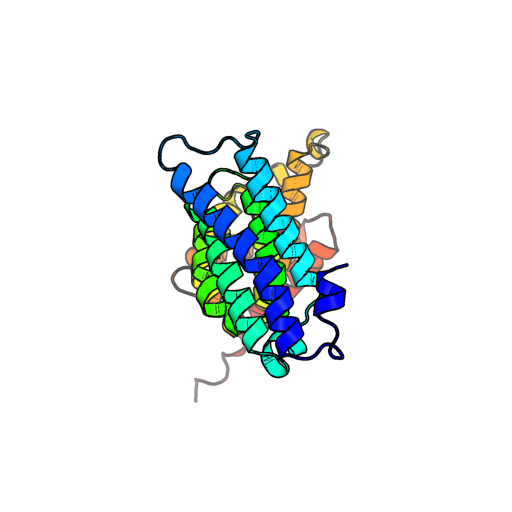28 1.00 72.69 137 ASN A N 1
ATOM 1044 C CA . ASN A 1 137 ? -8.275 3.330 -10.062 1.00 72.69 137 ASN A CA 1
ATOM 1045 C C . ASN A 1 137 ? -8.182 4.224 -11.307 1.00 72.69 137 ASN A C 1
ATOM 1047 O O . ASN A 1 137 ? -8.025 3.720 -12.418 1.00 72.69 137 ASN A O 1
ATOM 1051 N N . GLU A 1 138 ? -8.263 5.537 -11.127 1.00 74.69 138 GLU A N 1
ATOM 1052 C CA . GLU A 1 138 ? -7.910 6.515 -12.161 1.00 74.69 138 GLU A CA 1
ATOM 1053 C C . GLU A 1 138 ? -6.401 6.807 -12.141 1.00 74.69 138 GLU A C 1
ATOM 1055 O O . GLU A 1 138 ? -5.705 6.448 -11.190 1.00 74.69 138 GLU A O 1
ATOM 1060 N N . ALA A 1 139 ? -5.872 7.510 -13.151 1.00 69.00 139 ALA A N 1
ATOM 1061 C CA . ALA A 1 139 ? -4.452 7.886 -13.195 1.00 69.00 139 ALA A CA 1
ATOM 1062 C C . ALA A 1 139 ? -3.990 8.603 -11.910 1.00 69.00 139 ALA A C 1
ATOM 1064 O O . ALA A 1 139 ? -2.902 8.334 -11.405 1.00 69.00 139 ALA A O 1
ATOM 1065 N N . LYS A 1 140 ? -4.855 9.449 -11.334 1.00 72.19 140 LYS A N 1
ATOM 1066 C CA . LYS A 1 140 ? -4.582 10.175 -10.087 1.00 72.19 140 LYS A CA 1
ATOM 1067 C C . LYS A 1 140 ? -4.526 9.267 -8.855 1.00 72.19 140 LYS A C 1
ATOM 1069 O O . LYS A 1 140 ? -3.797 9.560 -7.917 1.00 72.19 140 LYS A O 1
ATOM 1074 N N . ASP A 1 141 ? -5.271 8.164 -8.852 1.00 82.00 141 ASP A N 1
ATOM 1075 C CA . ASP A 1 141 ? -5.272 7.191 -7.752 1.00 82.00 141 ASP A CA 1
ATOM 1076 C C . ASP A 1 141 ? -4.102 6.205 -7.858 1.00 82.00 141 ASP A C 1
ATOM 1078 O O . ASP A 1 141 ? -3.793 5.475 -6.913 1.00 82.00 141 ASP A O 1
ATOM 1082 N N . MET A 1 142 ? -3.448 6.142 -9.020 1.00 87.31 142 MET A N 1
ATOM 1083 C CA . MET A 1 142 ? -2.324 5.243 -9.249 1.00 87.31 142 MET A CA 1
ATOM 1084 C C . MET A 1 142 ? -1.116 5.606 -8.379 1.00 87.31 142 MET A C 1
ATOM 1086 O O . MET A 1 142 ? -0.402 4.709 -7.942 1.00 87.31 142 MET A O 1
ATOM 1090 N N . VAL A 1 143 ? -0.902 6.890 -8.073 1.00 90.25 143 VAL A N 1
ATOM 1091 C CA . VAL A 1 143 ? 0.182 7.325 -7.172 1.00 90.25 143 VAL A CA 1
ATOM 1092 C C . VAL A 1 143 ? 0.011 6.697 -5.788 1.00 90.25 143 VAL A C 1
ATOM 1094 O O . VAL A 1 143 ? 0.899 5.973 -5.340 1.00 90.25 143 VAL A O 1
ATOM 1097 N N . ASP A 1 144 ? -1.148 6.893 -5.152 1.00 91.94 144 ASP A N 1
ATOM 1098 C CA . ASP A 1 144 ? -1.459 6.325 -3.832 1.00 91.94 144 ASP A CA 1
ATOM 1099 C C . ASP A 1 144 ? -1.328 4.794 -3.835 1.00 91.94 144 ASP A C 1
ATOM 1101 O O . ASP A 1 144 ? -0.773 4.194 -2.910 1.00 91.94 144 ASP A O 1
ATOM 1105 N N . PHE A 1 145 ? -1.785 4.151 -4.912 1.00 93.81 145 PHE A N 1
ATOM 1106 C CA . PHE A 1 145 ? -1.678 2.706 -5.081 1.00 93.81 145 PHE A CA 1
ATOM 1107 C C . PHE A 1 145 ? -0.220 2.226 -5.184 1.00 93.81 145 PHE A C 1
ATOM 1109 O O . PHE A 1 145 ? 0.171 1.269 -4.514 1.00 93.81 145 PHE A O 1
ATOM 1116 N N . LEU A 1 146 ? 0.615 2.898 -5.979 1.00 94.75 146 LEU A N 1
ATOM 1117 C CA . LEU A 1 146 ? 2.033 2.563 -6.122 1.00 94.75 146 LEU A CA 1
ATOM 1118 C C . LEU A 1 146 ? 2.819 2.834 -4.832 1.00 94.75 146 LEU A C 1
ATOM 1120 O O . LEU A 1 146 ? 3.737 2.081 -4.504 1.00 94.75 146 LEU A O 1
ATOM 1124 N N . VAL A 1 147 ? 2.461 3.869 -4.067 1.00 96.31 147 VAL A N 1
ATOM 1125 C CA . VAL A 1 147 ? 3.039 4.127 -2.737 1.00 96.31 147 VAL A CA 1
ATOM 1126 C C . VAL A 1 147 ? 2.700 2.990 -1.767 1.00 96.31 147 VAL A C 1
ATOM 1128 O O . VAL A 1 147 ? 3.584 2.515 -1.048 1.00 96.31 147 VAL A O 1
A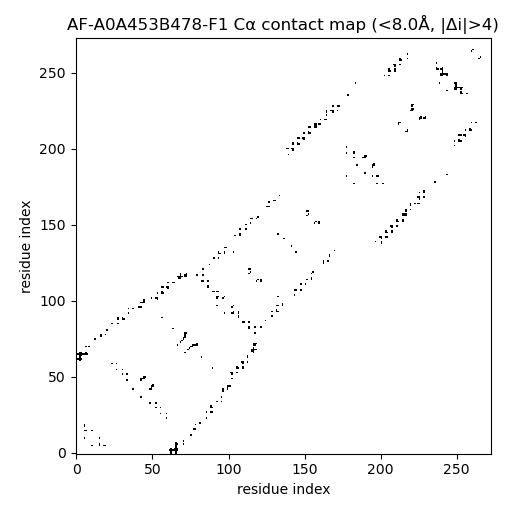TOM 1131 N N . LEU A 1 148 ? 1.461 2.487 -1.786 1.00 97.19 148 LEU A N 1
ATOM 1132 C CA . LEU A 1 148 ? 1.058 1.302 -1.021 1.00 97.19 148 LEU A CA 1
ATOM 1133 C C . LEU A 1 148 ? 1.857 0.058 -1.417 1.00 97.19 148 LEU A C 1
ATOM 1135 O O . LEU A 1 148 ? 2.377 -0.639 -0.545 1.00 97.19 148 LEU A O 1
ATOM 1139 N N . LEU A 1 149 ? 2.026 -0.192 -2.716 1.00 96.94 149 LEU A N 1
ATOM 1140 C CA . LEU A 1 149 ? 2.837 -1.312 -3.197 1.00 96.94 149 LEU A CA 1
ATOM 1141 C C . LEU A 1 149 ? 4.306 -1.193 -2.797 1.00 96.94 149 LEU A C 1
ATOM 1143 O O . LEU A 1 149 ? 4.900 -2.187 -2.389 1.00 96.94 149 LEU A O 1
ATOM 1147 N N . ASN A 1 150 ? 4.882 0.007 -2.842 1.00 97.25 150 ASN A N 1
ATOM 1148 C CA . ASN A 1 150 ? 6.238 0.240 -2.352 1.00 97.25 150 ASN A CA 1
ATOM 1149 C C . ASN A 1 150 ? 6.380 -0.124 -0.873 1.00 97.25 150 ASN A C 1
ATOM 1151 O O . ASN A 1 150 ? 7.351 -0.775 -0.494 1.00 97.25 150 ASN A O 1
ATOM 1155 N N . GLN A 1 151 ? 5.401 0.232 -0.036 1.00 97.56 151 GLN A N 1
ATOM 1156 C CA . GLN A 1 151 ? 5.415 -0.180 1.367 1.00 97.56 151 GLN A CA 1
ATOM 1157 C C . GLN A 1 151 ? 5.348 -1.707 1.507 1.00 97.56 151 GLN A C 1
ATOM 1159 O O . GLN A 1 151 ? 6.095 -2.270 2.303 1.00 97.56 151 GLN A O 1
ATOM 1164 N N . ILE A 1 152 ? 4.486 -2.376 0.736 1.00 97.62 152 ILE A N 1
ATOM 1165 C CA . ILE A 1 152 ? 4.354 -3.842 0.734 1.00 97.62 152 ILE A CA 1
ATOM 1166 C C . ILE A 1 152 ? 5.683 -4.495 0.340 1.00 97.62 152 ILE A C 1
ATOM 1168 O O . ILE A 1 152 ? 6.141 -5.399 1.035 1.00 97.62 152 ILE A O 1
ATOM 1172 N N . ILE A 1 153 ? 6.329 -4.007 -0.721 1.00 97.44 153 ILE A N 1
ATOM 1173 C CA . ILE A 1 153 ? 7.640 -4.487 -1.171 1.00 97.44 153 ILE A CA 1
ATOM 1174 C C . ILE A 1 153 ? 8.676 -4.332 -0.057 1.00 97.44 153 ILE A C 1
ATOM 1176 O O . ILE A 1 153 ? 9.294 -5.316 0.332 1.00 97.44 153 ILE A O 1
ATOM 1180 N N . CYS A 1 154 ? 8.822 -3.131 0.505 1.00 96.44 154 CYS A N 1
ATOM 1181 C CA . CYS A 1 154 ? 9.811 -2.866 1.552 1.00 96.44 154 CYS A CA 1
ATOM 1182 C C . CYS A 1 154 ? 9.533 -3.640 2.852 1.00 96.44 154 CYS A C 1
ATOM 1184 O O . CYS A 1 154 ? 10.457 -3.957 3.596 1.00 96.44 154 CYS A O 1
ATOM 1186 N N . LYS A 1 155 ? 8.259 -3.907 3.170 1.00 96.44 155 LYS A N 1
ATOM 1187 C CA . LYS A 1 155 ? 7.860 -4.596 4.405 1.00 96.44 155 LYS A CA 1
ATOM 1188 C C . LYS A 1 155 ? 7.989 -6.115 4.291 1.00 96.44 155 LYS A C 1
ATOM 1190 O O . LYS A 1 155 ? 8.321 -6.760 5.283 1.00 96.44 155 LYS A O 1
ATOM 1195 N N . PHE A 1 156 ? 7.697 -6.683 3.121 1.00 96.19 156 PHE A N 1
ATOM 1196 C CA . PHE A 1 156 ? 7.543 -8.130 2.937 1.00 96.19 156 PHE A CA 1
ATOM 1197 C C . PHE A 1 156 ? 8.571 -8.765 1.991 1.00 96.19 156 PHE A C 1
ATOM 1199 O O . PHE A 1 156 ? 8.659 -9.993 1.940 1.00 96.19 156 PHE A O 1
ATOM 1206 N N . ASN A 1 157 ? 9.377 -7.966 1.287 1.00 95.25 157 ASN A N 1
ATOM 1207 C CA . ASN A 1 157 ? 10.436 -8.407 0.377 1.00 95.25 157 ASN A CA 1
ATOM 1208 C C . ASN A 1 157 ? 9.932 -9.489 -0.598 1.00 95.25 157 ASN A C 1
ATOM 1210 O O . ASN A 1 157 ? 8.880 -9.332 -1.217 1.00 95.25 157 ASN A O 1
ATOM 1214 N N . SER A 1 158 ? 10.631 -10.623 -0.684 1.00 94.12 158 SER A N 1
ATOM 1215 C CA . SER A 1 158 ? 10.281 -11.768 -1.533 1.00 94.12 158 SER A CA 1
ATOM 1216 C C . SER A 1 158 ? 8.871 -12.325 -1.293 1.00 94.12 158 SER A C 1
ATOM 1218 O O . SER A 1 158 ? 8.260 -12.854 -2.221 1.00 94.12 158 SER A O 1
ATOM 1220 N N . SER A 1 159 ? 8.297 -12.149 -0.095 1.00 95.19 159 SER A N 1
ATOM 1221 C CA . SER A 1 159 ? 6.919 -12.587 0.194 1.00 95.19 159 SER A CA 1
ATOM 1222 C C . SER A 1 159 ? 5.865 -11.780 -0.577 1.00 95.19 159 SER A C 1
ATOM 1224 O O . SER A 1 159 ? 4.715 -12.203 -0.664 1.00 95.19 159 SER A O 1
ATOM 1226 N N . ALA A 1 160 ? 6.241 -10.638 -1.163 1.00 95.44 160 ALA A N 1
ATOM 1227 C CA . ALA A 1 160 ? 5.369 -9.845 -2.020 1.00 95.44 160 ALA A CA 1
ATOM 1228 C C . ALA A 1 160 ? 5.279 -10.369 -3.469 1.00 95.44 160 ALA A C 1
ATOM 1230 O O . ALA A 1 160 ? 4.420 -9.885 -4.201 1.00 95.44 160 ALA A O 1
ATOM 1231 N N . SER A 1 161 ? 6.102 -11.344 -3.896 1.00 95.12 161 SER A N 1
ATOM 1232 C CA . SER A 1 161 ? 6.176 -11.778 -5.310 1.00 95.12 161 SER A CA 1
ATOM 1233 C C . SER A 1 161 ? 4.816 -12.157 -5.886 1.00 95.12 161 SER A C 1
ATOM 1235 O O . SER A 1 161 ? 4.385 -11.569 -6.872 1.00 95.12 161 SER A O 1
ATOM 1237 N N . GLY A 1 162 ? 4.084 -13.054 -5.215 1.00 94.31 162 GLY A N 1
ATOM 1238 C CA . GLY A 1 162 ? 2.767 -13.489 -5.689 1.00 94.31 162 GLY A CA 1
ATOM 1239 C C . GLY A 1 162 ? 1.728 -12.363 -5.723 1.00 94.31 162 GLY A C 1
ATOM 1240 O O . GLY A 1 162 ? 0.844 -12.365 -6.573 1.00 94.31 162 GLY A O 1
ATOM 1241 N N . ILE A 1 163 ? 1.850 -11.369 -4.836 1.00 94.88 163 ILE A N 1
ATOM 1242 C CA . ILE A 1 163 ? 0.984 -10.182 -4.848 1.00 94.88 163 ILE A CA 1
ATOM 1243 C C . ILE A 1 163 ? 1.302 -9.322 -6.069 1.00 94.88 163 ILE A C 1
ATOM 1245 O O . ILE A 1 163 ? 0.390 -8.883 -6.764 1.00 94.88 163 ILE A O 1
ATOM 1249 N N . LEU A 1 164 ? 2.589 -9.088 -6.335 1.00 95.31 164 LEU A N 1
ATOM 1250 C CA . LEU A 1 164 ? 3.027 -8.295 -7.474 1.00 95.31 164 LEU A CA 1
ATOM 1251 C C . LEU A 1 164 ? 2.682 -8.960 -8.804 1.00 95.31 164 LEU A C 1
ATOM 1253 O O . LEU A 1 164 ? 2.194 -8.268 -9.684 1.00 95.31 164 LEU A O 1
ATOM 1257 N N . GLU A 1 165 ? 2.870 -10.270 -8.951 1.00 94.12 165 GLU A N 1
ATOM 1258 C CA . GLU A 1 165 ? 2.506 -10.996 -10.179 1.00 94.12 165 GLU A CA 1
ATOM 1259 C C . GLU A 1 165 ? 1.017 -10.858 -10.534 1.00 94.12 165 GLU A C 1
ATOM 1261 O O . GLU A 1 165 ? 0.681 -10.792 -11.717 1.00 94.12 165 GLU A O 1
ATOM 1266 N N . ASP A 1 166 ? 0.139 -10.752 -9.530 1.00 92.12 166 ASP A N 1
ATOM 1267 C CA . ASP A 1 166 ? -1.306 -10.552 -9.712 1.00 92.12 166 ASP A CA 1
ATOM 1268 C C . ASP A 1 166 ? -1.643 -9.117 -10.162 1.00 92.12 166 ASP A C 1
ATOM 1270 O O . ASP A 1 166 ? -2.425 -8.904 -11.088 1.00 92.12 166 ASP A O 1
ATOM 1274 N N . VAL A 1 167 ? -1.034 -8.102 -9.535 1.00 93.25 167 VAL A N 1
ATOM 1275 C CA . VAL A 1 167 ? -1.396 -6.690 -9.781 1.00 93.25 167 VAL A CA 1
ATOM 1276 C C . VAL A 1 167 ? -0.595 -6.029 -10.903 1.00 93.25 167 VAL A C 1
ATOM 1278 O O . VAL A 1 167 ? -1.081 -5.087 -11.537 1.00 93.25 167 VAL A O 1
ATOM 1281 N N . PHE A 1 168 ? 0.623 -6.506 -11.168 1.00 93.00 168 PHE A N 1
ATOM 1282 C CA . PHE A 1 168 ? 1.564 -5.884 -12.09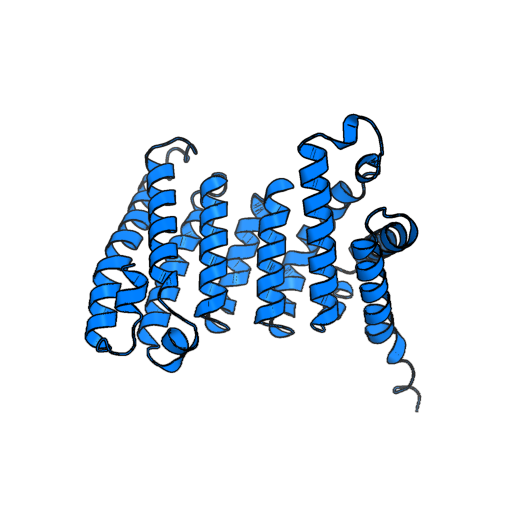6 1.00 93.00 168 PHE A CA 1
ATOM 1283 C C . PHE A 1 168 ? 1.020 -5.746 -13.521 1.00 93.00 168 PHE A C 1
ATOM 1285 O O . PHE A 1 168 ? 1.173 -4.658 -14.075 1.00 93.00 168 PHE A O 1
ATOM 1292 N N . PRO A 1 169 ? 0.332 -6.740 -14.121 1.00 91.62 169 PRO A N 1
ATOM 1293 C CA . PRO A 1 169 ? -0.234 -6.585 -15.462 1.00 91.62 169 PRO A CA 1
ATOM 1294 C C . PRO A 1 169 ? -1.172 -5.378 -15.585 1.00 91.62 169 PRO A C 1
ATOM 1296 O O . PRO A 1 169 ? -1.126 -4.653 -16.579 1.00 91.62 169 PRO A O 1
ATOM 1299 N N . THR A 1 170 ? -1.979 -5.109 -14.553 1.00 89.62 170 THR A N 1
ATOM 1300 C CA . THR A 1 170 ? -2.896 -3.960 -14.544 1.00 89.62 170 THR A CA 1
ATOM 1301 C C . THR A 1 170 ? -2.126 -2.642 -14.489 1.00 89.62 170 THR A C 1
ATOM 1303 O O . THR A 1 170 ? -2.430 -1.726 -15.252 1.00 89.62 170 THR A O 1
ATOM 1306 N N . ILE A 1 171 ? -1.092 -2.556 -13.647 1.00 89.75 171 ILE A N 1
ATOM 1307 C CA . ILE A 1 171 ? -0.200 -1.387 -13.574 1.00 89.75 171 ILE A CA 1
ATOM 1308 C C . ILE A 1 171 ? 0.483 -1.172 -14.928 1.00 89.75 171 ILE A C 1
ATOM 1310 O O . ILE A 1 171 ? 0.474 -0.068 -15.470 1.00 89.75 171 ILE A O 1
ATOM 1314 N N . ALA A 1 172 ? 1.026 -2.247 -15.497 1.00 88.69 172 ALA A N 1
ATOM 1315 C CA . ALA A 1 172 ? 1.804 -2.215 -16.718 1.00 88.69 172 ALA A CA 1
ATOM 1316 C C . ALA A 1 172 ? 0.968 -1.803 -17.939 1.00 88.69 172 ALA A C 1
ATOM 1318 O O . ALA A 1 172 ? 1.402 -0.965 -18.728 1.00 88.69 172 ALA A O 1
ATOM 1319 N N . SER A 1 173 ? -0.268 -2.299 -18.054 1.00 85.38 173 SER A N 1
ATOM 1320 C CA . SER A 1 173 ? -1.193 -1.908 -19.130 1.00 85.38 173 SER A CA 1
ATOM 1321 C C . SER A 1 173 ? -1.448 -0.393 -19.183 1.00 85.38 173 SER A C 1
ATOM 1323 O O . SER A 1 173 ? -1.614 0.187 -20.259 1.00 85.38 173 SER A O 1
ATOM 1325 N N . ARG A 1 174 ? -1.393 0.272 -18.023 1.00 79.12 174 ARG A N 1
ATOM 1326 C CA . ARG A 1 174 ? -1.622 1.713 -17.863 1.00 79.12 174 ARG A CA 1
ATOM 1327 C C . ARG A 1 174 ? -0.359 2.553 -18.070 1.00 79.12 174 ARG A C 1
ATOM 1329 O O . ARG A 1 174 ? -0.462 3.769 -18.196 1.00 79.12 174 ARG A O 1
ATOM 1336 N N . MET A 1 175 ? 0.823 1.935 -18.179 1.00 76.12 175 MET A N 1
ATOM 1337 C CA . MET A 1 175 ? 2.075 2.647 -18.485 1.00 76.12 175 MET A CA 1
ATOM 1338 C C . MET A 1 175 ? 2.082 3.250 -19.894 1.00 76.12 175 MET A C 1
ATOM 1340 O O . MET A 1 175 ? 2.802 4.213 -20.138 1.00 76.12 175 MET A O 1
ATOM 1344 N N . SER A 1 176 ? 1.254 2.736 -20.808 1.00 66.50 176 SER A N 1
ATOM 1345 C CA . SER A 1 176 ? 1.041 3.309 -22.145 1.00 66.50 176 SER A CA 1
ATOM 1346 C C . SER A 1 176 ? 0.582 4.776 -22.098 1.00 66.50 176 SER A C 1
ATOM 1348 O O . SER A 1 176 ? 1.024 5.589 -22.908 1.00 66.50 176 SER A O 1
ATOM 1350 N N . VAL A 1 177 ? -0.222 5.146 -21.094 1.00 65.31 177 VAL A N 1
ATOM 1351 C CA . VAL A 1 177 ? -0.655 6.533 -20.855 1.00 65.31 177 VAL A CA 1
ATOM 1352 C C . VAL A 1 177 ? 0.534 7.412 -20.457 1.00 65.31 177 VAL A C 1
ATOM 1354 O O . VAL A 1 177 ? 0.685 8.514 -20.970 1.00 65.31 177 VAL A O 1
ATOM 1357 N N . ILE A 1 178 ? 1.429 6.896 -19.608 1.00 64.12 178 ILE A N 1
ATOM 1358 C CA . ILE A 1 178 ? 2.646 7.596 -19.153 1.00 64.12 178 ILE A CA 1
ATOM 1359 C C . ILE A 1 178 ? 3.651 7.780 -20.303 1.00 64.12 178 ILE A C 1
ATOM 1361 O O . ILE A 1 178 ? 4.400 8.752 -20.332 1.00 64.12 178 ILE A O 1
ATOM 1365 N N . LEU A 1 179 ? 3.662 6.848 -21.258 1.00 60.88 179 LEU A N 1
ATOM 1366 C CA . LEU A 1 179 ? 4.535 6.853 -22.434 1.00 60.88 179 LEU A CA 1
ATOM 1367 C C . LEU A 1 179 ? 4.119 7.839 -23.530 1.00 60.88 179 LEU A C 1
ATOM 1369 O O . LEU A 1 179 ? 4.903 8.080 -24.450 1.00 60.88 179 LEU A O 1
ATOM 1373 N N . SER A 1 180 ? 2.914 8.406 -23.458 1.00 60.72 180 SER A N 1
ATOM 1374 C CA . SER A 1 180 ? 2.461 9.401 -24.431 1.00 60.72 180 SER A CA 1
ATOM 1375 C C . SER A 1 180 ? 3.366 10.640 -24.329 1.00 60.72 180 SER A C 1
ATOM 1377 O O . SER A 1 180 ? 3.473 11.265 -23.276 1.00 60.72 180 SER A O 1
ATOM 1379 N N . GLN A 1 181 ? 4.083 10.937 -25.419 1.00 52.03 181 GLN A N 1
ATOM 1380 C CA . GLN A 1 181 ? 5.299 11.772 -25.491 1.00 52.03 181 GLN A CA 1
ATOM 1381 C C . GLN A 1 181 ? 5.182 13.203 -24.926 1.00 52.03 181 GLN A C 1
ATOM 1383 O O . GLN A 1 181 ? 6.205 13.840 -24.660 1.00 52.03 181 GLN A O 1
ATOM 1388 N N . ASP A 1 182 ? 3.970 13.697 -24.678 1.00 52.44 182 ASP A N 1
ATOM 1389 C CA . ASP A 1 182 ? 3.730 15.040 -24.151 1.00 52.44 182 ASP A CA 1
ATOM 1390 C C . ASP A 1 182 ? 4.173 15.227 -22.692 1.00 52.44 182 ASP A C 1
ATOM 1392 O O . ASP A 1 182 ? 4.463 16.362 -22.305 1.00 52.44 182 ASP A O 1
ATOM 1396 N N . ALA A 1 183 ? 4.357 14.144 -21.920 1.00 51.97 183 ALA A N 1
ATOM 1397 C CA . ALA A 1 183 ? 4.863 14.171 -20.535 1.00 51.97 183 ALA A CA 1
ATOM 1398 C C . ALA A 1 183 ? 6.251 14.831 -20.382 1.00 51.97 183 ALA A C 1
ATOM 1400 O O . ALA A 1 183 ? 6.653 15.241 -19.291 1.00 51.97 183 ALA A O 1
ATOM 1401 N N . PHE A 1 184 ? 7.006 14.930 -21.481 1.00 53.78 184 PHE A N 1
ATOM 1402 C CA . PHE A 1 184 ? 8.372 15.455 -21.503 1.00 53.78 184 PHE A CA 1
ATOM 1403 C C . PHE A 1 184 ? 8.472 16.869 -22.101 1.00 53.78 184 PHE A C 1
ATOM 1405 O O . PHE A 1 184 ? 9.547 17.487 -22.043 1.00 53.78 184 PHE A O 1
ATOM 1412 N N . SER A 1 185 ? 7.372 17.398 -22.652 1.00 53.50 185 SER A N 1
ATOM 1413 C CA . SER A 1 185 ? 7.360 18.641 -23.427 1.00 53.50 185 SER A CA 1
ATOM 1414 C C . SER A 1 185 ? 7.588 19.892 -22.554 1.00 53.50 185 SER A C 1
ATOM 1416 O O . SER A 1 185 ? 6.989 20.094 -21.501 1.00 53.50 185 SER A O 1
ATOM 1418 N N . THR A 1 186 ? 8.524 20.746 -22.980 1.00 52.41 186 THR A N 1
ATOM 1419 C CA . THR A 1 186 ? 8.911 22.030 -22.356 1.00 52.41 186 THR A CA 1
ATOM 1420 C C . THR A 1 186 ? 8.157 23.211 -22.964 1.00 52.41 186 THR A C 1
ATOM 1422 O O . THR A 1 186 ? 8.767 24.179 -23.413 1.00 52.41 186 THR A O 1
ATOM 1425 N N . GLY A 1 187 ? 6.833 23.124 -23.038 1.00 57.38 187 GLY A N 1
ATOM 1426 C CA . GLY A 1 187 ? 5.997 24.263 -23.420 1.00 57.38 187 GLY A CA 1
ATOM 1427 C C . GLY A 1 187 ? 5.459 25.023 -22.200 1.00 57.38 187 GLY A C 1
ATOM 1428 O O . GLY A 1 187 ? 5.566 24.533 -21.076 1.00 57.38 187 GLY A O 1
ATOM 1429 N N . PRO A 1 188 ? 4.770 26.162 -22.399 1.00 52.56 188 PRO A N 1
ATOM 1430 C CA . PRO A 1 188 ? 3.910 26.785 -21.380 1.00 52.56 188 PRO A CA 1
ATOM 1431 C C . PRO A 1 188 ? 2.878 25.810 -20.772 1.00 52.56 188 PRO A C 1
ATOM 1433 O O . PRO A 1 188 ? 2.396 26.026 -19.664 1.00 52.56 188 PRO A O 1
ATOM 1436 N N . ALA A 1 189 ? 2.589 24.708 -21.476 1.00 54.97 189 ALA A N 1
ATOM 1437 C CA . ALA A 1 189 ? 1.776 23.574 -21.035 1.00 54.97 189 ALA A CA 1
ATOM 1438 C C . ALA A 1 189 ? 2.386 22.752 -19.873 1.00 54.97 189 ALA A C 1
ATOM 1440 O O . ALA A 1 189 ? 1.676 21.971 -19.241 1.00 54.97 189 ALA A O 1
ATOM 1441 N N . GLY A 1 190 ? 3.674 22.939 -19.556 1.00 55.97 190 GLY A N 1
ATOM 1442 C CA . GLY A 1 190 ? 4.380 22.215 -18.493 1.00 55.97 190 GLY A CA 1
ATOM 1443 C C . GLY A 1 190 ? 3.988 22.598 -17.058 1.00 55.97 190 GLY A C 1
ATOM 1444 O O . GLY A 1 190 ? 4.345 21.882 -16.128 1.00 55.97 190 GLY A O 1
ATOM 1445 N N . ASN A 1 191 ? 3.253 23.701 -16.875 1.00 61.44 191 ASN A N 1
ATOM 1446 C CA . ASN A 1 191 ? 2.829 24.218 -15.564 1.00 61.44 191 ASN A CA 1
ATOM 1447 C C . ASN A 1 191 ? 1.364 23.892 -15.226 1.00 61.44 191 ASN A C 1
ATOM 1449 O O . ASN A 1 191 ? 0.797 24.476 -14.304 1.00 61.44 191 ASN A O 1
ATOM 1453 N N . THR A 1 192 ? 0.722 23.016 -15.998 1.00 80.50 192 THR A N 1
ATOM 1454 C CA . THR A 1 192 ? -0.643 22.569 -15.705 1.00 80.50 192 THR A CA 1
ATOM 1455 C C . THR A 1 192 ? -0.635 21.564 -14.552 1.00 80.50 192 THR A C 1
ATOM 1457 O O . THR A 1 192 ? 0.327 20.816 -14.368 1.00 80.50 192 THR A O 1
ATOM 1460 N N . GLU A 1 193 ? -1.718 21.527 -13.775 1.00 80.19 193 GLU A N 1
ATOM 1461 C CA . GLU A 1 193 ? -1.870 20.549 -12.688 1.00 80.19 193 GLU A CA 1
ATOM 1462 C C . GLU A 1 193 ? -1.808 19.107 -13.217 1.00 80.19 193 GLU A C 1
ATOM 1464 O O . GLU A 1 193 ? -1.186 18.246 -12.603 1.00 80.19 193 GLU A O 1
ATOM 1469 N N . GLU A 1 194 ? -2.352 18.864 -14.411 1.00 78.81 194 GLU A N 1
ATOM 1470 C CA . GLU A 1 194 ? -2.300 17.565 -15.092 1.00 78.81 194 GLU A CA 1
ATOM 1471 C C . GLU A 1 194 ? -0.859 17.113 -15.372 1.00 78.81 194 GLU A C 1
ATOM 1473 O O . GLU A 1 194 ? -0.505 15.958 -15.132 1.00 78.81 194 GLU A O 1
ATOM 1478 N N . MET A 1 195 ? 0.007 18.031 -15.817 1.00 78.69 195 MET A N 1
ATOM 1479 C CA . MET A 1 195 ? 1.423 17.726 -16.026 1.00 78.69 195 MET A CA 1
ATOM 1480 C C . MET A 1 195 ? 2.133 17.407 -14.705 1.00 78.69 195 MET A C 1
ATOM 1482 O O . MET A 1 195 ? 2.960 16.495 -14.651 1.00 78.69 195 MET A O 1
ATOM 1486 N N . ARG A 1 196 ? 1.808 18.134 -13.626 1.00 81.44 196 ARG A N 1
ATOM 1487 C CA . ARG A 1 196 ? 2.374 17.884 -12.291 1.00 81.44 196 ARG A CA 1
ATOM 1488 C C . ARG A 1 196 ? 1.994 16.492 -11.783 1.00 81.44 196 ARG A C 1
ATOM 1490 O O . ARG A 1 196 ? 2.865 15.757 -11.318 1.00 81.44 196 ARG A O 1
ATOM 1497 N N . GLU A 1 197 ? 0.722 16.120 -11.909 1.00 82.81 197 GLU A N 1
ATOM 1498 C CA . GLU A 1 197 ? 0.212 14.795 -11.538 1.00 82.81 197 GLU A CA 1
ATOM 1499 C C . GLU A 1 197 ? 0.890 13.682 -12.352 1.00 82.81 197 GLU A C 1
ATOM 1501 O O . GLU A 1 197 ? 1.291 12.657 -11.796 1.00 82.81 197 GLU A O 1
ATOM 1506 N N . LEU A 1 198 ? 1.099 13.893 -13.656 1.00 82.12 198 LEU A N 1
ATOM 1507 C CA . LEU A 1 198 ? 1.779 12.926 -14.519 1.00 82.12 198 LEU A CA 1
ATOM 1508 C C . LEU A 1 198 ? 3.258 12.739 -14.145 1.00 82.12 198 LEU A C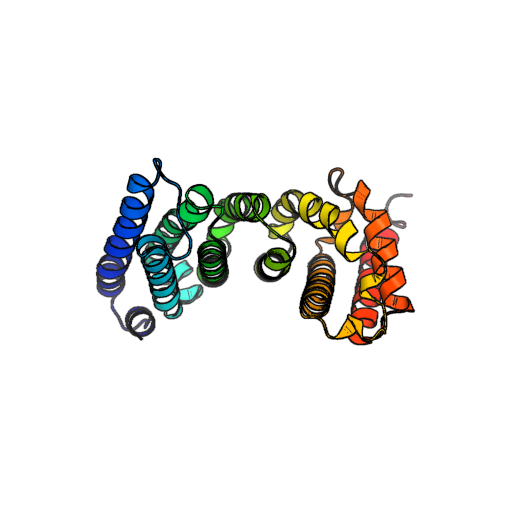 1
ATOM 1510 O O . LEU A 1 198 ? 3.754 11.611 -14.111 1.00 82.12 198 LEU A O 1
ATOM 1514 N N . GLN A 1 199 ? 3.963 13.825 -13.816 1.00 83.06 199 GLN A N 1
ATOM 1515 C CA . GLN A 1 199 ? 5.349 13.769 -13.337 1.00 83.06 199 GLN A CA 1
ATOM 1516 C C . GLN A 1 199 ? 5.465 13.047 -11.986 1.00 83.06 199 GLN A C 1
ATOM 1518 O O . GLN A 1 199 ? 6.411 12.286 -11.758 1.00 83.06 199 GLN A O 1
ATOM 1523 N N . GLU A 1 200 ? 4.505 13.264 -11.087 1.00 87.19 200 GLU A N 1
ATOM 1524 C CA . GLU A 1 200 ? 4.421 12.568 -9.801 1.00 87.19 200 GLU A CA 1
ATOM 1525 C C . GLU A 1 200 ? 4.167 11.066 -9.993 1.00 87.19 200 GLU A C 1
ATOM 1527 O O . GLU A 1 200 ? 4.871 10.234 -9.409 1.00 87.19 200 GLU A O 1
ATOM 1532 N N . LEU A 1 201 ? 3.247 10.708 -10.890 1.00 87.94 201 LEU A N 1
ATOM 1533 C CA . LEU A 1 201 ? 2.991 9.326 -11.288 1.00 87.94 201 LEU A CA 1
ATOM 1534 C C . LEU A 1 201 ? 4.239 8.656 -11.867 1.00 87.94 201 LEU A C 1
ATOM 1536 O O . LEU A 1 201 ? 4.603 7.557 -11.446 1.00 87.94 201 LEU A O 1
ATOM 1540 N N . GLN A 1 202 ? 4.942 9.331 -12.773 1.00 87.19 202 G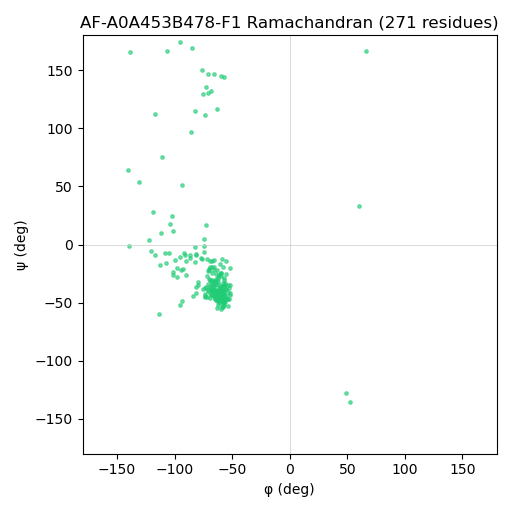LN A N 1
ATOM 1541 C CA . GLN A 1 202 ? 6.173 8.823 -13.366 1.00 87.19 202 GLN A CA 1
ATOM 1542 C C . GLN A 1 202 ? 7.264 8.573 -12.312 1.00 87.19 202 GLN A C 1
ATOM 1544 O O . GLN A 1 202 ? 7.874 7.501 -12.284 1.00 87.19 202 GLN A O 1
ATOM 1549 N N . ARG A 1 203 ? 7.506 9.539 -11.415 1.00 89.69 203 ARG A N 1
ATOM 1550 C CA . ARG A 1 203 ? 8.478 9.393 -10.317 1.00 89.69 203 ARG A CA 1
ATOM 1551 C C . ARG A 1 203 ? 8.127 8.202 -9.425 1.00 89.69 203 ARG A C 1
ATOM 1553 O O . ARG A 1 203 ? 9.007 7.421 -9.052 1.00 89.69 203 ARG A O 1
ATOM 1560 N N . THR A 1 204 ? 6.846 8.050 -9.105 1.00 92.44 204 THR A N 1
ATOM 1561 C CA . THR A 1 204 ? 6.348 6.967 -8.252 1.00 92.44 204 THR A CA 1
ATOM 1562 C C . THR A 1 204 ? 6.470 5.605 -8.941 1.00 92.44 204 THR A C 1
ATOM 1564 O O . THR A 1 204 ? 6.893 4.641 -8.301 1.00 92.44 204 THR A O 1
ATOM 1567 N N . LEU A 1 205 ? 6.223 5.526 -10.254 1.00 92.12 205 LEU A N 1
ATOM 1568 C CA . LEU A 1 205 ? 6.428 4.314 -11.052 1.00 92.12 205 LEU A CA 1
ATOM 1569 C C . LEU A 1 205 ? 7.897 3.875 -11.058 1.00 92.12 205 LEU A C 1
ATOM 1571 O O . LEU A 1 205 ? 8.181 2.703 -10.825 1.00 92.12 205 LEU A O 1
ATOM 1575 N N . TYR A 1 206 ? 8.847 4.790 -11.273 1.00 93.19 206 TYR A N 1
ATOM 1576 C CA . TYR A 1 206 ? 10.267 4.420 -11.223 1.00 93.19 206 TYR A CA 1
ATOM 1577 C C . TYR A 1 206 ? 10.716 4.014 -9.826 1.00 93.19 206 TYR A C 1
ATOM 1579 O O . TYR A 1 206 ? 11.528 3.104 -9.692 1.00 93.19 206 TYR A O 1
ATOM 1587 N N . THR A 1 207 ? 10.162 4.643 -8.789 1.00 95.12 207 THR A N 1
ATOM 1588 C CA . THR A 1 207 ? 10.399 4.232 -7.399 1.00 95.12 207 THR A CA 1
ATOM 1589 C C . THR A 1 207 ? 9.892 2.811 -7.165 1.00 95.12 207 THR A C 1
ATOM 1591 O O . THR A 1 207 ? 10.604 2.009 -6.571 1.00 95.12 207 THR A O 1
ATOM 1594 N N . PHE A 1 208 ? 8.720 2.479 -7.710 1.00 96.12 208 PHE A N 1
ATOM 1595 C CA . PHE A 1 208 ? 8.157 1.132 -7.689 1.00 96.12 208 PHE A CA 1
ATOM 1596 C C . PHE A 1 208 ? 9.019 0.105 -8.426 1.00 96.12 208 PHE A C 1
ATOM 1598 O O . PHE A 1 208 ? 9.406 -0.898 -7.830 1.00 96.12 208 PHE A O 1
ATOM 1605 N N . LEU A 1 209 ? 9.402 0.371 -9.677 1.00 95.69 209 LEU A N 1
ATOM 1606 C CA . LEU A 1 209 ? 10.267 -0.530 -10.446 1.00 95.69 209 LEU A CA 1
ATOM 1607 C C . LEU A 1 209 ? 11.635 -0.713 -9.780 1.00 95.69 209 LEU A C 1
ATOM 1609 O O . LEU A 1 209 ? 12.147 -1.829 -9.712 1.00 95.69 209 LEU A O 1
ATOM 1613 N N . HIS A 1 210 ? 12.211 0.366 -9.246 1.00 96.12 210 HIS A N 1
ATOM 1614 C CA . HIS A 1 210 ? 13.443 0.303 -8.468 1.00 96.12 210 HIS A CA 1
ATOM 1615 C C . HIS A 1 210 ? 13.257 -0.545 -7.205 1.00 96.12 210 HIS A C 1
ATOM 1617 O O . HIS A 1 210 ? 14.053 -1.445 -6.960 1.00 96.12 210 HIS A O 1
ATOM 1623 N N . GLY A 1 211 ? 12.178 -0.321 -6.452 1.00 96.00 211 GLY A N 1
ATOM 1624 C CA . GLY A 1 211 ? 11.825 -1.110 -5.275 1.00 96.00 211 GLY A CA 1
ATOM 1625 C C . GLY A 1 211 ? 11.702 -2.602 -5.585 1.00 96.00 211 GLY A C 1
ATOM 1626 O O . GLY A 1 211 ? 12.253 -3.415 -4.848 1.00 96.00 211 GLY A O 1
ATOM 1627 N N . MET A 1 212 ? 11.053 -2.974 -6.693 1.00 96.12 212 MET A N 1
ATOM 1628 C CA . MET A 1 212 ? 10.951 -4.373 -7.119 1.00 96.12 212 MET A CA 1
ATOM 1629 C C . MET A 1 212 ? 12.329 -5.006 -7.317 1.00 96.12 212 MET A C 1
ATOM 1631 O O . MET A 1 212 ? 12.621 -6.058 -6.751 1.00 96.12 212 MET A O 1
ATOM 1635 N N . VAL A 1 213 ? 13.200 -4.368 -8.100 1.00 95.88 213 VAL A N 1
ATOM 1636 C CA . VAL A 1 213 ? 14.502 -4.967 -8.412 1.00 95.88 213 VAL A CA 1
ATOM 1637 C C . VAL A 1 213 ? 15.434 -4.978 -7.203 1.00 95.88 213 VAL A C 1
ATOM 1639 O O . VAL A 1 213 ? 16.188 -5.930 -7.037 1.00 95.88 213 VAL A O 1
ATOM 1642 N N . THR A 1 214 ? 15.379 -3.980 -6.314 1.00 95.00 214 THR A N 1
ATOM 1643 C CA . THR A 1 214 ? 16.234 -3.957 -5.113 1.00 95.00 214 THR A CA 1
ATOM 1644 C C . THR A 1 214 ? 15.844 -4.987 -4.061 1.00 95.00 214 THR A C 1
ATOM 1646 O O . THR A 1 214 ? 16.691 -5.344 -3.250 1.00 95.00 214 THR A O 1
ATOM 1649 N N . HIS A 1 215 ? 14.595 -5.457 -4.066 1.00 96.38 215 HIS A N 1
ATOM 1650 C CA . HIS A 1 215 ? 14.091 -6.463 -3.124 1.00 96.38 215 HIS A CA 1
ATOM 1651 C C . HIS A 1 215 ? 13.995 -7.865 -3.750 1.00 96.38 215 HIS A C 1
ATOM 1653 O O . HIS A 1 215 ? 13.211 -8.690 -3.286 1.00 96.38 215 HIS A O 1
ATOM 1659 N N . ASP A 1 216 ? 14.788 -8.127 -4.798 1.00 94.19 216 ASP A N 1
ATOM 1660 C CA . ASP A 1 216 ? 14.891 -9.420 -5.490 1.00 94.19 216 ASP A CA 1
ATOM 1661 C C . ASP A 1 216 ? 13.564 -9.917 -6.103 1.00 94.19 216 ASP A C 1
ATOM 1663 O O . ASP A 1 216 ? 13.310 -11.114 -6.209 1.00 94.19 216 ASP A O 1
ATOM 1667 N N . LEU A 1 217 ? 12.718 -8.985 -6.559 1.00 96.62 217 LEU A N 1
ATOM 1668 C CA . LEU A 1 217 ? 11.426 -9.259 -7.209 1.00 96.62 217 LEU A CA 1
ATOM 1669 C C . LEU A 1 217 ? 11.488 -9.067 -8.734 1.00 96.62 217 LEU A C 1
ATOM 1671 O O . LEU A 1 217 ? 10.460 -8.929 -9.397 1.00 96.62 217 LEU A O 1
ATOM 1675 N N . SER A 1 218 ? 12.687 -9.054 -9.325 1.00 95.38 218 SER A N 1
ATOM 1676 C CA . SER A 1 218 ? 12.871 -8.886 -10.775 1.00 95.38 218 SER A CA 1
ATOM 1677 C C . SER A 1 218 ? 12.266 -10.038 -11.592 1.00 95.38 218 SER A C 1
ATOM 1679 O O . SER A 1 218 ? 11.851 -9.822 -12.730 1.00 95.38 218 SER A O 1
ATOM 1681 N N . ALA A 1 219 ? 12.127 -11.234 -11.007 1.00 95.06 219 ALA A N 1
ATOM 1682 C CA . ALA A 1 219 ? 11.478 -12.390 -11.633 1.00 95.06 219 ALA A CA 1
ATOM 1683 C C . ALA A 1 219 ? 10.005 -12.137 -12.013 1.00 95.06 219 ALA A C 1
ATOM 1685 O O . ALA A 1 219 ? 9.532 -12.693 -13.004 1.00 95.06 219 ALA A O 1
ATOM 1686 N N . VAL A 1 220 ? 9.307 -11.236 -11.308 1.00 95.44 220 VAL A N 1
ATOM 1687 C CA . VAL A 1 220 ? 7.922 -10.836 -11.623 1.00 95.44 220 VAL A CA 1
ATOM 1688 C C . VAL A 1 220 ? 7.809 -10.291 -13.050 1.00 95.44 220 VAL A C 1
ATOM 1690 O O . VAL A 1 220 ? 6.818 -10.540 -13.731 1.00 95.44 220 VAL A O 1
ATOM 1693 N N . LEU A 1 221 ? 8.838 -9.591 -13.543 1.00 94.31 221 LEU A N 1
ATOM 1694 C CA . LEU A 1 221 ? 8.864 -9.043 -14.906 1.00 94.31 221 LEU A CA 1
ATOM 1695 C C . LEU A 1 221 ? 9.003 -10.132 -15.983 1.00 94.31 221 LEU A C 1
ATOM 1697 O O . LEU A 1 221 ? 8.666 -9.898 -17.144 1.00 94.31 221 LEU A O 1
ATOM 1701 N N . LEU A 1 222 ? 9.502 -11.312 -15.605 1.00 94.44 222 LEU A N 1
ATOM 1702 C CA . LEU A 1 222 ? 9.688 -12.465 -16.487 1.00 94.44 222 LEU A CA 1
ATOM 1703 C C . LEU A 1 222 ? 8.513 -13.451 -16.429 1.00 94.44 222 LEU A C 1
ATOM 1705 O O . LEU A 1 222 ? 8.439 -14.353 -17.268 1.00 94.44 222 LEU A O 1
ATOM 1709 N N . ALA A 1 223 ? 7.595 -13.282 -15.472 1.00 94.19 223 ALA A N 1
ATOM 1710 C CA . ALA A 1 223 ? 6.418 -14.127 -15.328 1.00 94.19 223 ALA A CA 1
ATOM 1711 C C . ALA A 1 223 ? 5.571 -14.118 -16.619 1.00 94.19 223 ALA A C 1
ATOM 1713 O O . ALA A 1 223 ? 5.456 -13.071 -17.268 1.00 94.19 223 ALA A O 1
ATOM 1714 N N . PRO A 1 224 ? 4.934 -15.244 -17.003 1.00 93.50 224 PRO A N 1
ATOM 1715 C CA . PRO A 1 224 ? 4.171 -15.339 -18.251 1.00 93.50 224 PRO A CA 1
ATOM 1716 C C . PRO A 1 224 ? 3.104 -14.246 -18.426 1.00 93.50 224 PRO A C 1
ATOM 1718 O O . PRO A 1 224 ? 2.895 -13.763 -19.535 1.00 93.50 224 PRO A O 1
ATOM 1721 N N . THR A 1 225 ? 2.470 -13.817 -17.332 1.00 90.56 225 THR A N 1
ATOM 1722 C CA . THR A 1 225 ? 1.439 -12.764 -17.302 1.00 90.56 225 THR A CA 1
ATOM 1723 C C . THR A 1 225 ? 1.996 -11.355 -17.536 1.00 90.56 225 THR A C 1
ATOM 1725 O O . THR A 1 225 ? 1.292 -10.483 -18.054 1.00 90.56 225 THR A O 1
ATOM 1728 N N . CYS A 1 226 ? 3.264 -11.130 -17.190 1.00 89.38 226 CYS A N 1
ATOM 1729 C CA . CYS A 1 226 ? 3.929 -9.827 -17.222 1.00 89.38 226 CYS A CA 1
ATOM 1730 C C . CYS A 1 226 ? 4.840 -9.646 -18.442 1.00 89.38 226 CYS A C 1
ATOM 1732 O O . CYS A 1 226 ? 5.095 -8.515 -18.858 1.00 89.38 226 CYS A O 1
ATOM 1734 N N . ARG A 1 227 ? 5.320 -10.747 -19.033 1.00 89.50 227 ARG A N 1
ATOM 1735 C CA . ARG A 1 227 ? 6.379 -10.756 -20.054 1.00 89.50 227 ARG A CA 1
ATOM 1736 C C . ARG A 1 227 ? 6.082 -9.882 -21.274 1.00 89.50 227 ARG A C 1
ATOM 1738 O O . ARG A 1 227 ? 7.002 -9.289 -21.828 1.00 89.50 227 ARG A O 1
ATOM 1745 N N . GLN A 1 228 ? 4.813 -9.757 -21.663 1.00 91.56 228 GLN A N 1
ATOM 1746 C CA . GLN A 1 228 ? 4.382 -8.897 -22.774 1.00 91.56 228 GLN A CA 1
ATOM 1747 C C . GLN A 1 228 ? 4.715 -7.408 -22.569 1.00 91.56 228 GLN A C 1
ATOM 1749 O O . GLN A 1 228 ? 4.874 -6.678 -23.539 1.00 91.56 228 GLN A O 1
ATOM 1754 N N . TYR A 1 229 ? 4.852 -6.954 -21.319 1.00 91.06 229 TYR A N 1
ATOM 1755 C CA . TYR A 1 229 ? 5.146 -5.558 -20.990 1.00 91.06 229 TYR A CA 1
ATOM 1756 C C . TYR A 1 229 ? 6.646 -5.270 -20.871 1.00 91.06 229 TYR A C 1
ATOM 1758 O O . TYR A 1 229 ? 7.042 -4.110 -20.749 1.00 91.06 229 TYR A O 1
ATOM 1766 N N . LEU A 1 230 ? 7.491 -6.307 -20.885 1.00 91.75 230 LEU A N 1
ATOM 1767 C CA . LEU A 1 230 ? 8.923 -6.184 -20.618 1.00 91.75 230 LEU A CA 1
ATOM 1768 C C . LEU A 1 230 ? 9.610 -5.234 -21.602 1.00 91.75 230 LEU A C 1
ATOM 1770 O O . LEU A 1 230 ? 10.360 -4.358 -21.179 1.00 91.75 230 LEU A O 1
ATOM 1774 N N . GLU A 1 231 ? 9.332 -5.379 -22.897 1.00 90.38 231 GLU A N 1
ATOM 1775 C CA . GLU A 1 231 ? 9.922 -4.530 -23.936 1.00 90.38 231 GLU A CA 1
ATOM 1776 C C . GLU A 1 231 ? 9.576 -3.054 -23.712 1.00 90.38 231 GLU A C 1
ATOM 1778 O O . GLU A 1 231 ? 10.462 -2.199 -23.688 1.00 90.38 231 GLU A O 1
ATOM 1783 N N . THR A 1 232 ? 8.303 -2.766 -23.444 1.00 89.56 232 THR A N 1
ATOM 1784 C CA . THR A 1 232 ? 7.813 -1.420 -23.138 1.00 89.56 232 THR A CA 1
ATOM 1785 C C . THR A 1 232 ? 8.500 -0.824 -21.905 1.00 89.56 232 THR A C 1
ATOM 1787 O O . THR A 1 232 ? 8.900 0.340 -21.920 1.00 89.56 232 THR A O 1
ATOM 1790 N N . ILE A 1 233 ? 8.698 -1.617 -20.847 1.00 91.25 233 ILE A N 1
ATOM 1791 C CA . ILE A 1 233 ? 9.406 -1.180 -19.633 1.00 91.25 233 ILE A CA 1
ATOM 1792 C C . ILE A 1 233 ? 10.875 -0.884 -19.942 1.00 91.25 233 ILE A C 1
ATOM 1794 O O . ILE A 1 233 ? 11.395 0.144 -19.509 1.00 91.25 233 ILE A O 1
ATOM 1798 N N . MET A 1 234 ? 11.549 -1.750 -20.704 1.00 92.38 234 MET A N 1
ATOM 1799 C CA . MET A 1 234 ? 12.949 -1.539 -21.079 1.00 92.38 234 MET A CA 1
ATOM 1800 C C . MET A 1 234 ? 13.117 -0.266 -21.913 1.00 92.38 234 MET A C 1
ATOM 1802 O O . MET A 1 234 ? 14.024 0.523 -21.647 1.00 92.38 234 MET A O 1
ATOM 1806 N N . GLN A 1 235 ? 12.220 -0.018 -22.870 1.00 89.69 235 GLN A N 1
ATOM 1807 C CA . GLN A 1 235 ? 12.218 1.213 -23.662 1.00 89.69 235 GLN A CA 1
ATOM 1808 C C . GLN A 1 235 ? 11.996 2.454 -22.784 1.00 89.69 235 GLN A C 1
ATOM 1810 O O . GLN A 1 235 ? 12.721 3.440 -22.927 1.00 89.69 235 GLN A O 1
ATOM 1815 N N . LEU A 1 236 ? 11.058 2.392 -21.830 1.00 89.19 236 LEU A N 1
ATOM 1816 C CA . LEU A 1 236 ? 10.776 3.482 -20.891 1.00 89.19 236 LEU A CA 1
ATOM 1817 C C . LEU A 1 236 ? 11.997 3.823 -20.018 1.00 89.19 236 LEU A C 1
ATOM 1819 O O . LEU A 1 236 ? 12.372 4.995 -19.885 1.00 89.19 236 LEU A O 1
ATOM 1823 N N . LEU A 1 237 ? 12.630 2.799 -19.439 1.00 92.44 237 LEU A N 1
ATOM 1824 C CA . LEU A 1 237 ? 13.828 2.947 -18.612 1.00 92.44 237 LEU A CA 1
ATOM 1825 C C . LEU A 1 237 ? 14.996 3.509 -19.428 1.00 92.44 237 LEU A C 1
ATOM 1827 O O . LEU A 1 237 ? 15.692 4.412 -18.958 1.00 92.44 237 LEU A O 1
ATOM 1831 N N . LEU A 1 238 ? 15.194 3.014 -20.656 1.00 92.12 238 LEU A N 1
ATOM 1832 C CA . LEU A 1 238 ? 16.260 3.469 -21.548 1.00 92.12 238 LEU A CA 1
ATOM 1833 C C . LEU A 1 238 ? 16.069 4.943 -21.900 1.00 92.12 238 LEU A C 1
ATOM 1835 O O . LEU A 1 238 ? 16.956 5.755 -21.634 1.00 92.12 238 LEU A O 1
ATOM 1839 N N . PHE A 1 239 ? 14.889 5.300 -22.411 1.00 88.88 239 PHE A N 1
ATOM 1840 C CA . PHE A 1 239 ? 14.556 6.675 -22.769 1.00 88.88 239 PHE A CA 1
ATOM 1841 C C . PHE A 1 239 ? 14.780 7.631 -21.593 1.00 88.88 239 PHE A C 1
ATOM 1843 O O . PHE A 1 239 ? 15.444 8.661 -21.731 1.00 88.88 239 PHE A O 1
ATOM 1850 N N . THR A 1 240 ? 14.298 7.254 -20.408 1.00 89.19 240 THR A N 1
ATOM 1851 C CA . THR A 1 240 ? 14.423 8.083 -19.205 1.00 89.19 240 THR A CA 1
ATOM 1852 C C . THR A 1 240 ? 15.871 8.211 -18.758 1.00 89.19 240 THR A C 1
ATOM 1854 O O . THR A 1 240 ? 16.308 9.310 -18.433 1.00 89.19 240 THR A O 1
ATOM 1857 N N . SER A 1 241 ? 16.655 7.133 -18.791 1.00 92.38 241 SER A N 1
ATOM 1858 C CA . SER A 1 241 ? 18.075 7.171 -18.419 1.00 92.38 241 SER A CA 1
ATOM 1859 C C . SER A 1 241 ? 18.905 8.117 -19.302 1.00 92.38 241 SER A C 1
ATOM 1861 O O . SER A 1 241 ? 19.797 8.817 -18.804 1.00 92.38 241 SER A O 1
ATOM 1863 N N . CYS A 1 242 ? 18.578 8.188 -20.595 1.00 89.19 242 CYS A N 1
ATOM 1864 C CA . CYS A 1 242 ? 19.302 8.986 -21.579 1.00 89.19 242 CYS A CA 1
ATOM 1865 C C . CYS A 1 242 ? 18.849 10.450 -21.607 1.00 89.19 242 CYS A C 1
ATOM 1867 O O . CYS A 1 242 ? 19.699 11.340 -21.629 1.00 89.19 242 CYS A O 1
ATOM 1869 N N . SER A 1 243 ? 17.536 10.696 -21.578 1.00 85.31 243 SER A N 1
ATOM 1870 C CA . SER A 1 243 ? 16.958 11.977 -22.013 1.00 85.31 243 SER A CA 1
ATOM 1871 C C . SER A 1 243 ? 16.169 12.729 -20.935 1.00 85.31 243 SER A C 1
ATOM 1873 O O . SER A 1 243 ? 15.739 13.857 -21.175 1.00 85.31 243 SER A O 1
ATOM 1875 N N . HIS A 1 244 ? 15.954 12.151 -19.747 1.00 86.50 244 HIS A N 1
ATOM 1876 C CA . HIS A 1 244 ? 15.158 12.807 -18.706 1.00 86.50 244 HIS A CA 1
ATOM 1877 C C . HIS A 1 244 ? 15.883 14.013 -18.078 1.00 86.50 244 HIS A C 1
ATOM 1879 O O . HIS A 1 244 ? 17.098 14.007 -17.914 1.00 86.50 244 HIS A O 1
ATOM 1885 N N . LYS A 1 245 ? 15.150 15.055 -17.667 1.00 84.00 245 LYS A N 1
ATOM 1886 C CA . LYS A 1 245 ? 15.755 16.265 -17.065 1.00 84.00 245 LYS A CA 1
ATOM 1887 C C . LYS A 1 245 ? 16.214 16.046 -15.623 1.00 84.00 245 LYS A C 1
ATOM 1889 O O . LYS A 1 245 ? 17.251 16.553 -15.211 1.00 84.00 245 LYS A O 1
ATOM 1894 N N . ASP A 1 246 ? 15.435 15.287 -14.855 1.00 86.38 246 ASP A N 1
ATOM 1895 C CA . ASP A 1 246 ? 15.766 14.921 -13.475 1.00 86.38 246 ASP A CA 1
ATOM 1896 C C . ASP A 1 246 ? 16.883 13.862 -13.447 1.00 86.38 246 ASP A C 1
ATOM 1898 O O . ASP A 1 246 ? 16.676 12.707 -13.835 1.00 86.38 246 ASP A O 1
ATOM 1902 N N . ILE A 1 247 ? 18.060 14.263 -12.960 1.00 91.00 247 ILE A N 1
ATOM 1903 C CA . ILE A 1 247 ? 19.246 13.411 -12.819 1.00 91.00 247 ILE A CA 1
ATOM 1904 C C . ILE A 1 247 ? 19.025 12.237 -11.857 1.00 91.00 247 ILE A C 1
ATOM 1906 O O . ILE A 1 247 ? 19.620 11.173 -12.040 1.00 91.00 247 ILE A O 1
ATOM 1910 N N . LEU A 1 248 ? 18.157 12.394 -10.855 1.00 91.75 248 LEU A N 1
ATOM 1911 C CA . LEU A 1 248 ? 17.854 11.337 -9.894 1.00 91.75 248 LEU A CA 1
ATOM 1912 C C . LEU A 1 248 ? 17.041 10.226 -10.555 1.00 91.75 248 LEU A C 1
ATOM 1914 O O . LEU A 1 248 ? 17.337 9.053 -10.337 1.00 91.75 248 LEU A O 1
ATOM 1918 N N . LEU A 1 249 ? 16.087 10.576 -11.425 1.00 90.31 249 LEU A N 1
ATOM 1919 C CA . LEU A 1 249 ? 15.334 9.584 -12.200 1.00 90.31 249 LEU A CA 1
ATOM 1920 C C . LEU A 1 249 ? 16.218 8.862 -13.216 1.00 90.31 249 LEU A C 1
ATOM 1922 O O . LEU A 1 249 ? 16.124 7.641 -13.347 1.00 90.31 249 LEU A O 1
ATOM 1926 N N . ARG A 1 250 ? 17.143 9.581 -13.867 1.00 93.56 250 ARG A N 1
ATOM 1927 C CA . ARG A 1 250 ? 18.149 8.954 -14.738 1.00 93.56 250 ARG A CA 1
ATOM 1928 C C . ARG A 1 250 ? 18.980 7.928 -13.976 1.00 93.56 250 ARG A C 1
ATOM 1930 O O . ARG A 1 250 ? 19.109 6.789 -14.420 1.00 93.56 250 ARG A O 1
ATOM 1937 N N . LYS A 1 251 ? 19.509 8.321 -12.812 1.00 95.06 251 LYS A N 1
ATOM 1938 C CA . LYS A 1 251 ? 20.298 7.446 -11.938 1.00 95.06 251 LYS A CA 1
ATOM 1939 C C . LYS A 1 251 ? 19.499 6.213 -11.515 1.00 95.06 251 LYS A C 1
ATOM 1941 O O . LYS A 1 251 ? 20.022 5.110 -11.639 1.00 95.06 251 LYS A O 1
ATOM 1946 N N . ALA A 1 252 ? 18.252 6.384 -11.075 1.00 94.44 252 ALA A N 1
ATOM 1947 C CA . ALA A 1 252 ? 17.386 5.273 -10.682 1.00 94.44 252 ALA A CA 1
ATOM 1948 C C . ALA A 1 252 ? 17.169 4.282 -11.839 1.00 94.44 252 ALA A C 1
ATOM 1950 O O . ALA A 1 252 ? 17.319 3.080 -11.643 1.00 94.44 252 ALA A O 1
ATOM 1951 N N . CYS A 1 253 ? 16.918 4.768 -13.060 1.00 95.62 253 CYS A N 1
ATOM 1952 C CA . CYS A 1 253 ? 16.775 3.908 -14.242 1.00 95.62 253 CYS A CA 1
ATOM 1953 C C . CYS A 1 253 ? 18.058 3.122 -14.553 1.00 95.62 253 CYS A C 1
ATOM 1955 O O . CYS A 1 253 ? 17.996 1.926 -14.832 1.00 95.62 253 CYS A O 1
ATOM 1957 N N . VAL A 1 254 ? 19.231 3.757 -14.452 1.00 96.75 254 VAL A N 1
ATOM 1958 C CA . VAL A 1 254 ? 20.522 3.062 -14.617 1.00 96.75 254 VAL A CA 1
ATOM 1959 C C . VAL A 1 254 ? 20.718 2.001 -13.531 1.00 96.75 254 VAL A C 1
ATOM 1961 O O . VAL A 1 254 ? 21.142 0.889 -13.836 1.00 96.75 254 VAL A O 1
ATOM 1964 N N . GLN A 1 255 ? 20.381 2.304 -12.275 1.00 97.00 255 GLN A N 1
ATOM 1965 C CA . GLN A 1 255 ? 20.450 1.334 -11.176 1.00 97.00 255 GLN A CA 1
ATOM 1966 C C . GLN A 1 255 ? 19.523 0.137 -11.414 1.00 97.00 255 GLN A C 1
ATOM 1968 O O . GLN A 1 255 ? 19.936 -0.998 -11.169 1.00 97.00 255 GLN A O 1
ATOM 1973 N N . ILE A 1 256 ? 18.322 0.379 -11.953 1.00 97.31 256 ILE A N 1
ATOM 1974 C CA . ILE A 1 256 ? 17.407 -0.685 -12.371 1.00 97.31 256 ILE A CA 1
ATOM 1975 C C . ILE A 1 256 ? 18.083 -1.572 -13.418 1.00 97.31 256 ILE A C 1
ATOM 1977 O O . ILE A 1 256 ? 18.194 -2.773 -13.193 1.00 97.31 256 ILE A O 1
ATOM 1981 N N . PHE A 1 257 ? 18.616 -1.008 -14.508 1.00 96.31 257 PHE A N 1
ATOM 1982 C CA . PHE A 1 257 ? 19.307 -1.796 -15.538 1.00 96.31 257 PHE A CA 1
ATOM 1983 C C . PHE A 1 257 ? 20.467 -2.621 -14.987 1.00 96.31 257 PHE A C 1
ATOM 1985 O O . PHE A 1 257 ? 20.568 -3.806 -15.290 1.00 96.31 257 PHE A O 1
ATOM 1992 N N . VAL A 1 258 ? 21.330 -2.020 -14.163 1.00 95.88 258 VAL A N 1
ATOM 1993 C CA . VAL A 1 258 ? 22.477 -2.722 -13.569 1.00 95.88 258 VAL A CA 1
ATOM 1994 C C . VAL A 1 258 ? 22.011 -3.928 -12.753 1.00 95.88 258 VAL A C 1
ATOM 1996 O O . VAL A 1 258 ? 22.589 -5.009 -12.876 1.00 95.88 258 VAL A O 1
ATOM 1999 N N . L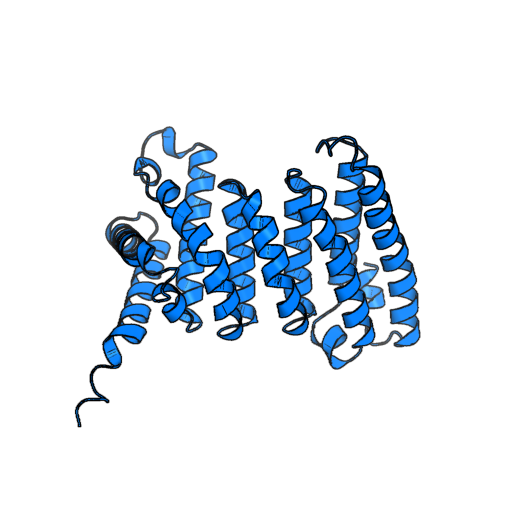YS A 1 259 ? 20.955 -3.769 -11.946 1.00 96.00 259 LYS A N 1
ATOM 2000 C CA . LYS A 1 259 ? 20.391 -4.866 -11.152 1.00 96.00 259 LYS A CA 1
ATOM 2001 C C . LYS A 1 259 ? 19.733 -5.927 -12.037 1.00 96.00 259 LYS A C 1
ATOM 2003 O O . LYS A 1 259 ? 20.013 -7.100 -11.840 1.00 96.00 259 LYS A O 1
ATOM 2008 N N . LEU A 1 260 ? 18.959 -5.538 -13.050 1.00 95.75 260 LEU A N 1
ATOM 2009 C CA . LEU A 1 260 ? 18.332 -6.480 -13.985 1.00 95.75 260 LEU A CA 1
ATOM 2010 C C . LEU A 1 260 ? 19.358 -7.301 -14.774 1.00 95.75 260 LEU A C 1
ATOM 2012 O O . LEU A 1 260 ? 19.233 -8.517 -14.861 1.00 95.75 260 LEU A O 1
ATOM 2016 N N . ILE A 1 261 ? 20.410 -6.665 -15.296 1.00 94.62 261 ILE A N 1
ATOM 2017 C CA . ILE A 1 261 ? 21.509 -7.360 -15.985 1.00 94.62 261 ILE A CA 1
ATOM 2018 C C . ILE A 1 261 ? 22.196 -8.332 -15.025 1.00 94.62 261 ILE A C 1
ATOM 2020 O O . ILE A 1 261 ? 22.505 -9.462 -15.401 1.00 94.62 261 ILE A O 1
ATOM 2024 N N . LYS A 1 262 ? 22.424 -7.917 -13.773 1.00 94.06 262 LYS A N 1
ATOM 2025 C CA . LYS A 1 262 ? 22.990 -8.803 -12.758 1.00 94.06 262 LYS A CA 1
ATOM 2026 C C . LYS A 1 262 ? 22.083 -10.010 -12.512 1.00 94.06 262 LYS A C 1
ATOM 2028 O O . LYS A 1 262 ? 22.578 -11.128 -12.523 1.00 94.06 262 LYS A O 1
ATOM 2033 N N . ASP A 1 263 ? 20.787 -9.798 -12.330 1.00 93.38 263 ASP A N 1
ATOM 2034 C CA . ASP A 1 263 ? 19.838 -10.861 -11.993 1.00 93.38 263 ASP A CA 1
ATOM 2035 C C . ASP A 1 263 ? 19.606 -11.837 -13.152 1.00 93.38 263 ASP A C 1
ATOM 2037 O O . ASP A 1 263 ? 19.475 -13.037 -12.927 1.00 93.38 263 ASP A O 1
ATOM 2041 N N . TRP A 1 264 ? 19.561 -11.343 -14.392 1.00 93.62 264 TRP A N 1
ATOM 2042 C CA . TRP A 1 264 ? 19.139 -12.139 -15.549 1.00 93.62 264 TRP A CA 1
ATOM 2043 C C . TRP A 1 264 ? 20.292 -12.653 -16.410 1.00 93.62 264 TRP A C 1
ATOM 2045 O O . TRP A 1 264 ? 20.141 -13.677 -17.069 1.00 93.62 264 TRP A O 1
ATOM 2055 N N . CYS A 1 265 ? 21.440 -11.969 -16.423 1.00 89.38 265 CYS A N 1
ATOM 2056 C CA . CYS A 1 265 ? 22.534 -12.282 -17.349 1.00 89.38 265 CYS A CA 1
ATOM 2057 C C . CYS A 1 265 ? 23.753 -12.933 -16.677 1.00 89.38 265 CYS A C 1
ATOM 2059 O O . CYS A 1 265 ? 24.675 -13.347 -17.379 1.00 89.38 265 CYS A O 1
ATOM 2061 N N . THR A 1 266 ? 23.809 -13.033 -15.343 1.00 74.06 266 THR A N 1
ATOM 2062 C CA . THR A 1 266 ? 24.991 -13.593 -14.649 1.00 74.06 266 THR A CA 1
ATOM 2063 C C . THR A 1 266 ? 24.922 -15.100 -14.379 1.00 74.06 266 THR A C 1
ATOM 2065 O O . THR A 1 266 ? 25.936 -15.693 -14.017 1.00 74.06 266 THR A O 1
ATOM 2068 N N . THR A 1 267 ? 23.786 -15.753 -14.639 1.00 57.72 267 THR A N 1
ATOM 2069 C CA . THR A 1 267 ? 23.575 -17.203 -14.452 1.00 57.72 267 THR A CA 1
ATOM 2070 C C . THR A 1 267 ? 24.085 -18.085 -15.601 1.00 57.72 267 THR A C 1
ATOM 2072 O O . THR A 1 267 ? 24.084 -19.304 -15.480 1.00 57.72 267 THR A O 1
ATOM 2075 N N . SER A 1 268 ? 24.633 -17.518 -16.680 1.00 47.88 268 SER A N 1
ATOM 2076 C CA . SER A 1 268 ? 25.104 -18.268 -17.865 1.00 47.88 268 SER A CA 1
ATOM 2077 C C . SER A 1 268 ? 26.409 -19.082 -17.677 1.00 47.88 268 SER A C 1
ATOM 2079 O O . SER A 1 268 ? 27.050 -19.430 -18.666 1.00 47.88 268 SER A O 1
ATOM 2081 N N . LYS A 1 269 ? 26.870 -19.372 -16.451 1.00 45.84 269 LYS A N 1
ATOM 2082 C CA . LYS A 1 269 ? 28.138 -20.109 -16.226 1.00 45.84 269 LYS A CA 1
ATOM 2083 C C . LYS A 1 269 ? 28.030 -21.412 -15.423 1.00 45.84 269 LYS A C 1
ATOM 2085 O O . LYS A 1 269 ? 29.075 -21.997 -15.154 1.00 45.84 269 LYS A O 1
ATOM 2090 N N . ALA A 1 270 ? 26.834 -21.867 -15.041 1.00 46.78 270 ALA A N 1
ATOM 2091 C CA . ALA A 1 270 ? 26.697 -23.014 -14.132 1.00 46.78 270 ALA A CA 1
ATOM 2092 C C . ALA A 1 270 ? 26.087 -24.298 -14.732 1.00 46.78 270 ALA A C 1
ATOM 2094 O O . ALA A 1 270 ? 26.327 -25.347 -14.149 1.00 46.78 270 ALA A O 1
ATOM 2095 N N . ASP A 1 271 ? 25.404 -24.252 -15.884 1.00 43.84 271 ASP A N 1
ATOM 2096 C CA . ASP A 1 271 ? 24.659 -25.423 -16.401 1.00 43.84 271 ASP A CA 1
ATOM 2097 C C . ASP A 1 271 ? 25.231 -26.063 -17.683 1.00 43.84 271 ASP A C 1
ATOM 2099 O O . ASP A 1 271 ? 24.620 -26.968 -18.240 1.00 43.84 271 ASP A O 1
ATOM 2103 N N . ASP A 1 272 ? 26.435 -25.671 -18.112 1.00 43.56 272 ASP A N 1
ATOM 2104 C CA . ASP A 1 272 ? 27.203 -26.405 -19.131 1.00 43.56 272 ASP A CA 1
ATOM 2105 C C . ASP A 1 272 ? 28.443 -27.044 -18.485 1.00 43.56 272 ASP A C 1
ATOM 2107 O O . ASP A 1 272 ? 29.562 -26.531 -18.618 1.00 43.56 272 ASP A O 1
ATOM 2111 N N . LYS A 1 273 ? 28.245 -28.138 -17.737 1.00 35.19 273 LYS A N 1
ATOM 2112 C CA . LYS A 1 273 ? 29.278 -29.148 -17.443 1.00 35.19 273 LYS A CA 1
ATOM 2113 C C . LYS A 1 273 ? 28.703 -30.456 -16.916 1.00 35.19 273 LYS A C 1
ATOM 2115 O O . LYS A 1 273 ? 27.900 -30.405 -15.963 1.00 35.19 273 LYS A O 1
#

Mean predicted aligned error: 6.25 Å

Sequence (273 aa):
AVGLLIGIEEVSPEKQVQCLTALLNPLCHQIESLVMGAEAQGLEESSPRAISLLQIVVALNMVTKGFNERLVMISRPTIGVMLKKTLDVVLQLLVSFPNVRPLRSKVISFLHRMIEILGISVLPCIPIALRQLLVHNEAKDMVDFLVLLNQIICKFNSSASGILEDVFPTIASRMSVILSQDAFSTGPAGNTEEMRELQELQRTLYTFLHGMVTHDLSAVLLAPTCRQYLETIMQLLLFTSCSHKDILLRKACVQIFVKLIKDWCTTSKADDK

Secondary structure (DSSP, 8-state):
-HHHHHH-TTS-HHHHHHHHHHHHHHHHHHHHHHHHTTTTT---TTSHHHHHHHHHHHHHHHHHTT--HHIIIII-HHHHHHHHHHHHHHHHHHHH-TT-HHHHHHHHHHHHHHHHHHGGGGTTTHHHHHHHHHHT--HHHHHHHHHHHHHHHHHHGGGGHHHHHHHHHHHHHHHHHHTSGGGG--SGGGGSHHHHHHHHHHHHHHHHHHHHHHTT-GGGGGSTTTGGGHHHHHHHHHHHHHH-S-HHHHHHHHHHHHHHHHHHHS-TTSS--

Solvent-accessible surface area (backbone atoms only — not comparable to full-atom values): 15278 Å² total; per-residue (Å²): 107,70,21,42,68,51,47,39,81,88,50,52,71,68,55,36,51,50,55,47,48,71,53,49,51,63,51,50,52,48,50,52,53,68,48,70,80,37,88,84,76,71,77,57,71,87,35,71,66,43,50,49,52,45,51,48,48,50,50,54,42,55,36,56,68,23,56,43,34,62,48,22,64,67,78,36,45,69,54,36,55,52,53,51,53,51,48,57,57,57,54,49,46,47,73,76,44,55,82,27,61,75,49,51,54,48,47,52,58,37,48,56,52,45,49,63,30,48,44,78,81,43,56,84,56,45,59,61,53,52,54,50,53,57,77,66,51,47,82,81,48,44,40,62,51,41,54,50,49,41,51,46,38,77,74,46,34,65,77,32,43,73,53,44,56,69,50,43,44,64,57,54,68,53,45,61,68,68,63,44,74,68,82,74,50,90,50,90,70,52,77,38,71,68,46,50,53,49,52,51,36,52,55,43,49,52,52,35,56,36,49,34,47,76,40,71,38,54,63,46,50,66,33,87,82,30,39,84,49,42,64,62,50,51,52,52,38,50,51,36,42,76,70,48,86,53,64,67,59,17,49,48,33,49,52,39,51,56,49,49,48,53,73,70,63,64,68,86,79,74,86,89,124

Nearest PDB structures (foldseek):
  3icq-assembly1_T  TM=8.747E-01  e=3.439E-07  Schizosaccharomyces pombe
  3icq-assembly2_U  TM=8.780E-01  e=5.469E-07  Schizosaccharomyces pombe
  3zjy-assembly3_G  TM=7.131E-01  e=5.612E-03  Homo sapiens

Organism: Aegilops tauschii subsp. strangulata (NCBI:txid200361)

Radius of gyration: 21.45 Å; Cα contacts (8 Å, |Δi|>4): 262; chains: 1; bounding box: 60×56×58 Å

Foldseek 3Di:
DQLQVLADPVDDLVRSLVSVCVLLVVLLVLLVVLLVVAPPPADDLPDPSVVSLLVSLVSLQVSLVNHFQCCCVPVHVVNLVSLVVSLVSLLVCLVRHVQNVSSLLSNLSSLLSNCGRNQPVCVVVVLVSLVSNLVNDDLLNLLSSLVSLLSVCVRPQPNCLVSCLSCVLSVLVCCVVLPPPCLQDPDVVCPDPVNVSSVSSVVSVLSSLLSCLVSVNLCSCVPPSNVVSNVVVLVVLVCCLPPNPDPVSVVSSVSSVVSNCVNPVVPVPDPDD